Protein AF-D2VNB9-F1 (afdb_monomer)

Secondary structure (DSSP, 8-state):
-TTTTTB-TTS-BTHHHHHHHHHHHHHH--SS----HHHHHHIIIIIIIIHHHHHHHTTT-SS-HHHHHHHHHHHHHHHHHHHHHHHHHS--TTHHHIIIIIHHHHHHHHHHHHHHH-HHHHHHHHHHHHHHHHHHHHHHHHHHHTTSS-GGGHHHHHHHHHHHHHHHHHHHHHHHHHHHHHHH--

Mean predicted aligned error: 4.75 Å

Organism: Naegleria gruberi (NCBI:txid5762)

InterPro domains:
  IPR025671 Protein of unknown function with HXXEE motif [PF13787] (34-109)

Sequence (186 aa):
MFEEHGIDLLGRRFAFQAGLCAILKKVSGSDSCAATELVICVVNCGTVVILTTCAGLWRHTDKFTGVKAGAIGGILINGLSHILKAFETKYDPGLLTAVLFFIPCSVWLMIIESRKNGIVKVVLFSLLMGIILHAVLISSLILSMKGLIDTSLLPTIQIINGFLPLMITILQGEASSISERKTKTN

Foldseek 3Di:
DCLCQHAFPVRDHNVQQVVLQVVLCVVLVFPDFLSDSLLSCLLCVQQAVPLLVVLVVCLPPPFLLLSLLSRLLQLQVQLVVQVVVCVVVVHHRCNVVSVVPSVVSSVVSLVSNCVPPNNVCSVVSSNVSNCQLVCQLSVVRSCCSNVNDPSVCSSVSNNVSSCVSVVVSVVVVVVVVVVVVVVVVD

pLDDT: mean 90.91, std 6.95, range [58.0, 97.81]

Structure (mmCIF, N/CA/C/O backbone):
data_AF-D2VNB9-F1
#
_entry.id   AF-D2VNB9-F1
#
loop_
_atom_site.group_PDB
_atom_site.id
_atom_site.type_symbol
_atom_site.label_atom_id
_atom_site.label_alt_id
_atom_site.label_comp_id
_atom_site.label_asym_id
_atom_site.label_entity_id
_atom_site.label_seq_id
_atom_site.pdbx_PDB_ins_code
_atom_site.Cartn_x
_atom_site.Cartn_y
_atom_site.Cartn_z
_atom_site.occupancy
_atom_site.B_iso_or_equiv
_atom_site.auth_seq_id
_atom_site.auth_comp_id
_atom_site.auth_asym_id
_atom_site.auth_atom_id
_atom_site.pdbx_PDB_model_num
ATOM 1 N N . MET A 1 1 ? -0.937 -9.978 -5.280 1.00 60.94 1 MET A N 1
ATOM 2 C CA . MET A 1 1 ? 0.326 -10.752 -5.324 1.00 60.94 1 MET A CA 1
ATOM 3 C C . MET A 1 1 ? 0.370 -11.839 -6.397 1.00 60.94 1 MET A C 1
ATOM 5 O O . MET A 1 1 ? 1.400 -11.927 -7.040 1.00 60.94 1 MET A O 1
ATOM 9 N N . PHE A 1 2 ? -0.681 -12.640 -6.631 1.00 66.88 2 PHE A N 1
ATOM 10 C CA . PHE A 1 2 ? -0.626 -13.731 -7.629 1.00 66.88 2 PHE A CA 1
ATOM 11 C C . PHE A 1 2 ? -0.275 -13.239 -9.050 1.00 66.88 2 PHE A C 1
ATOM 13 O O . PHE A 1 2 ? 0.606 -13.808 -9.685 1.00 66.88 2 PHE A O 1
ATOM 20 N N . GLU A 1 3 ? -0.896 -12.144 -9.509 1.00 78.94 3 GLU A N 1
ATOM 21 C CA . GLU A 1 3 ? -0.586 -11.544 -10.822 1.00 78.94 3 GLU A CA 1
ATOM 22 C C . GLU A 1 3 ? 0.529 -10.483 -10.758 1.00 78.94 3 GLU A C 1
ATOM 24 O O . GLU A 1 3 ? 1.343 -10.383 -11.673 1.00 78.94 3 GLU A O 1
ATOM 29 N N . GLU A 1 4 ? 0.601 -9.704 -9.670 1.00 66.94 4 GLU A N 1
ATOM 30 C CA . GLU A 1 4 ? 1.620 -8.650 -9.503 1.00 66.94 4 GLU A CA 1
ATOM 31 C C . GLU A 1 4 ? 3.036 -9.189 -9.239 1.00 66.94 4 GLU A C 1
ATOM 33 O O . GLU A 1 4 ? 4.026 -8.547 -9.586 1.00 66.94 4 GLU A O 1
ATOM 38 N N . HIS A 1 5 ? 3.147 -10.365 -8.616 1.00 72.88 5 HIS A N 1
ATOM 39 C CA . HIS A 1 5 ? 4.406 -11.012 -8.248 1.00 72.88 5 HIS A CA 1
ATOM 40 C C . HIS A 1 5 ? 4.309 -12.527 -8.480 1.00 72.88 5 HIS A C 1
ATOM 42 O O . HIS A 1 5 ? 4.453 -13.338 -7.565 1.00 72.88 5 HIS A O 1
ATOM 48 N N . GLY A 1 6 ? 3.990 -12.902 -9.720 1.00 80.75 6 GLY A N 1
ATOM 49 C CA . GLY A 1 6 ? 3.786 -14.292 -10.104 1.00 80.75 6 GLY A CA 1
ATOM 50 C C . GLY A 1 6 ? 3.474 -14.443 -11.587 1.00 80.75 6 GLY A C 1
ATOM 51 O O . GLY A 1 6 ? 4.241 -13.987 -12.437 1.00 80.75 6 GLY A O 1
ATOM 52 N N . ILE A 1 7 ? 2.370 -15.123 -11.886 1.00 83.44 7 ILE A N 1
ATOM 53 C CA . ILE A 1 7 ? 1.918 -15.440 -13.242 1.00 83.44 7 ILE A CA 1
ATOM 54 C C . ILE A 1 7 ? 0.553 -14.789 -13.446 1.00 83.44 7 ILE A C 1
ATOM 56 O O . ILE A 1 7 ? -0.345 -14.950 -12.619 1.00 83.44 7 ILE A O 1
ATOM 60 N N . ASP A 1 8 ? 0.409 -14.048 -14.538 1.00 86.94 8 ASP A N 1
ATOM 61 C CA . ASP A 1 8 ? -0.846 -13.393 -14.895 1.00 86.94 8 ASP A CA 1
ATOM 62 C C . ASP A 1 8 ? -1.844 -14.358 -15.576 1.00 86.94 8 ASP A C 1
ATOM 64 O O . ASP A 1 8 ? -1.518 -15.512 -15.865 1.00 86.94 8 ASP A O 1
ATOM 68 N N . LEU A 1 9 ? -3.070 -13.902 -15.862 1.00 86.00 9 LEU A N 1
ATOM 69 C CA . LEU A 1 9 ? -4.103 -14.727 -16.515 1.00 86.00 9 LEU A CA 1
ATOM 70 C C . LEU A 1 9 ? -3.713 -15.236 -17.912 1.00 86.00 9 LEU A C 1
ATOM 72 O O . LEU A 1 9 ? -4.331 -16.170 -18.420 1.00 86.00 9 LEU A O 1
ATOM 76 N N . LEU A 1 10 ? -2.702 -14.631 -18.536 1.00 88.50 10 LEU A N 1
ATOM 77 C CA . LEU A 1 10 ? -2.186 -15.008 -19.850 1.00 88.50 10 LEU A CA 1
ATOM 78 C C . LEU A 1 10 ? -0.947 -15.912 -19.748 1.00 88.50 10 LEU A C 1
ATOM 80 O O . LEU A 1 10 ? -0.320 -16.209 -20.764 1.00 88.50 10 LEU A O 1
ATOM 84 N N . GLY A 1 11 ? -0.570 -16.343 -18.541 1.00 86.06 11 GLY A N 1
ATOM 85 C CA . GLY A 1 11 ? 0.598 -17.189 -18.311 1.00 86.06 11 GLY A CA 1
ATOM 86 C C . GLY A 1 11 ? 1.931 -16.433 -18.300 1.00 86.06 11 GLY A C 1
ATOM 87 O O . GLY A 1 11 ? 2.990 -17.063 -18.271 1.00 86.06 11 GLY A O 1
ATOM 88 N N . ARG A 1 12 ? 1.923 -15.094 -18.313 1.00 87.81 12 ARG A N 1
ATOM 89 C CA . ARG A 1 12 ? 3.138 -14.267 -18.342 1.00 87.81 12 ARG A CA 1
ATOM 90 C C . ARG A 1 12 ? 3.673 -14.065 -16.929 1.00 87.81 12 ARG A C 1
ATOM 92 O O . ARG A 1 12 ? 2.949 -13.643 -16.028 1.00 87.81 12 ARG A O 1
ATOM 99 N N . ARG A 1 13 ? 4.967 -14.325 -16.742 1.00 88.62 13 ARG A N 1
ATOM 100 C CA . ARG A 1 13 ? 5.665 -14.084 -15.472 1.00 88.62 13 ARG A CA 1
ATOM 101 C C . ARG A 1 13 ? 6.002 -12.604 -15.308 1.00 88.62 13 ARG A C 1
ATOM 103 O O . ARG A 1 13 ? 6.475 -11.987 -16.257 1.00 88.62 13 ARG A O 1
ATOM 110 N N . PHE A 1 14 ? 5.769 -12.060 -14.113 1.00 84.25 14 PHE A N 1
ATOM 111 C CA . PHE A 1 14 ? 6.125 -10.682 -13.729 1.00 84.25 14 PHE A CA 1
ATOM 112 C C . PHE A 1 14 ? 5.617 -9.591 -14.694 1.00 84.25 14 PHE A C 1
ATOM 114 O O . PHE A 1 14 ? 6.226 -8.531 -14.840 1.00 84.25 14 PHE A O 1
ATOM 121 N N . ALA A 1 15 ? 4.466 -9.816 -15.339 1.00 88.31 15 ALA A N 1
ATOM 122 C CA . ALA A 1 15 ? 3.914 -8.887 -16.329 1.00 88.31 15 ALA A CA 1
ATOM 123 C C . ALA A 1 15 ? 3.598 -7.497 -15.742 1.00 88.31 15 ALA A C 1
ATOM 125 O O . ALA A 1 15 ? 3.728 -6.487 -16.438 1.00 88.31 15 ALA A O 1
ATOM 126 N N . PHE A 1 16 ? 3.251 -7.434 -14.453 1.00 90.00 16 PHE A N 1
ATOM 127 C CA . PHE A 1 16 ? 3.036 -6.178 -13.735 1.00 90.00 16 PHE A CA 1
ATOM 128 C C . PHE A 1 16 ? 4.279 -5.284 -13.731 1.00 90.00 16 PHE A C 1
ATOM 130 O O . PHE A 1 16 ? 4.171 -4.089 -13.993 1.00 90.00 16 PHE A O 1
ATOM 137 N N . GLN A 1 17 ? 5.469 -5.853 -13.509 1.00 92.00 17 GLN A N 1
ATOM 138 C CA . GLN A 1 17 ? 6.713 -5.085 -13.483 1.00 92.00 17 GLN A CA 1
ATOM 139 C C . GLN A 1 17 ? 6.955 -4.381 -14.820 1.00 92.00 17 GLN A C 1
ATOM 141 O O . GLN A 1 17 ? 7.270 -3.193 -14.846 1.00 92.00 17 GLN A O 1
ATOM 146 N N . ALA A 1 18 ? 6.760 -5.089 -15.935 1.00 89.88 18 ALA A N 1
ATOM 147 C CA . ALA A 1 18 ? 6.920 -4.513 -17.266 1.00 89.88 18 ALA A CA 1
ATOM 148 C C . ALA A 1 18 ? 5.931 -3.357 -17.511 1.00 89.88 18 ALA A C 1
ATOM 150 O O . ALA A 1 18 ? 6.331 -2.296 -17.996 1.00 89.88 18 ALA A O 1
ATOM 151 N N . GLY A 1 19 ? 4.661 -3.535 -17.127 1.00 90.00 19 GLY A N 1
ATOM 152 C CA . GLY A 1 19 ? 3.632 -2.496 -17.232 1.00 90.00 19 GLY A CA 1
ATOM 153 C C . GLY A 1 19 ? 3.938 -1.268 -16.370 1.00 90.00 19 GLY A C 1
ATOM 154 O O . GLY A 1 19 ? 3.912 -0.138 -16.863 1.00 90.00 19 GLY A O 1
ATOM 155 N N . LEU A 1 20 ? 4.312 -1.489 -15.107 1.00 92.25 20 LEU A N 1
ATOM 156 C CA . LEU A 1 20 ? 4.717 -0.436 -14.180 1.00 92.25 20 LEU A CA 1
ATOM 157 C C . LEU A 1 20 ? 5.931 0.333 -14.714 1.00 92.25 20 LEU A C 1
ATOM 159 O O . LEU A 1 20 ? 5.916 1.563 -14.744 1.00 92.25 20 LEU A O 1
ATOM 163 N N . CYS A 1 21 ? 6.952 -0.369 -15.210 1.00 93.44 21 CYS A N 1
ATOM 164 C CA . CYS A 1 21 ? 8.116 0.257 -15.827 1.00 93.44 21 CYS A CA 1
ATOM 165 C C . CYS A 1 21 ? 7.733 1.128 -17.027 1.00 93.4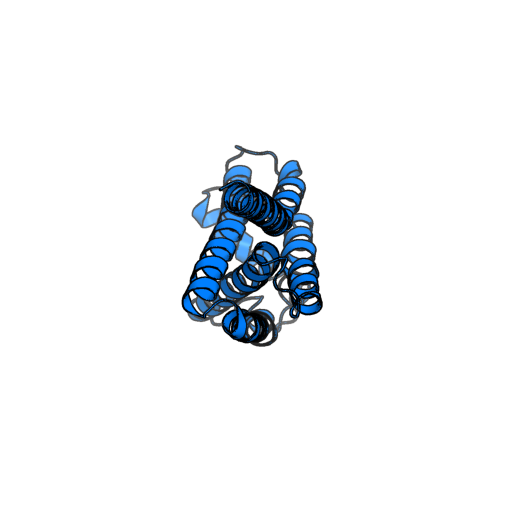4 21 CYS A C 1
ATOM 167 O O . CYS A 1 21 ? 8.222 2.248 -17.133 1.00 93.44 21 CYS A O 1
ATOM 169 N N . ALA A 1 22 ? 6.847 0.668 -17.914 1.00 91.81 22 ALA A N 1
ATOM 170 C CA . ALA A 1 22 ? 6.419 1.462 -19.067 1.00 91.81 22 ALA A CA 1
ATOM 171 C C . ALA A 1 22 ? 5.761 2.791 -18.645 1.00 91.81 22 ALA A C 1
ATOM 173 O O . ALA A 1 22 ? 6.056 3.843 -19.217 1.00 91.81 22 ALA A O 1
ATOM 174 N N . ILE A 1 23 ? 4.922 2.761 -17.603 1.00 91.75 23 ILE A N 1
ATOM 175 C CA . ILE A 1 23 ? 4.295 3.965 -17.037 1.00 91.75 23 ILE A CA 1
ATOM 176 C C . ILE A 1 23 ? 5.355 4.880 -16.414 1.00 91.75 23 ILE A C 1
ATOM 178 O O . ILE A 1 23 ? 5.399 6.074 -16.712 1.00 91.75 23 ILE A O 1
ATOM 182 N N . LEU A 1 24 ? 6.235 4.330 -15.577 1.00 94.12 24 LEU A N 1
ATOM 183 C CA . LEU A 1 24 ? 7.247 5.114 -14.874 1.00 94.12 24 LEU A CA 1
ATOM 184 C C . LEU A 1 24 ? 8.248 5.770 -15.828 1.00 94.12 24 LEU A C 1
ATOM 186 O O . LEU A 1 24 ? 8.628 6.918 -15.603 1.00 94.12 24 LEU A O 1
ATOM 190 N N . LYS A 1 25 ? 8.662 5.093 -16.905 1.00 94.50 25 LYS A N 1
ATOM 191 C CA . LYS A 1 25 ? 9.543 5.680 -17.929 1.00 94.50 25 LYS A CA 1
ATOM 192 C C . LYS A 1 25 ? 8.882 6.880 -18.602 1.00 94.50 25 LYS A C 1
ATOM 194 O O . LYS A 1 25 ? 9.492 7.942 -18.692 1.00 94.50 25 LYS A O 1
ATOM 199 N N . LYS A 1 26 ? 7.595 6.762 -18.956 1.00 91.75 26 LYS A N 1
ATOM 200 C CA . LYS A 1 26 ? 6.809 7.871 -19.523 1.00 91.75 26 LYS A CA 1
ATOM 201 C C . LYS A 1 26 ? 6.727 9.076 -18.577 1.00 91.75 26 LYS A C 1
ATOM 203 O O . LYS A 1 26 ? 6.790 10.208 -19.039 1.00 91.75 26 LYS A O 1
ATOM 208 N N . VAL A 1 27 ? 6.577 8.843 -17.272 1.00 91.94 27 VAL A N 1
ATOM 209 C CA . VAL A 1 27 ? 6.438 9.917 -16.268 1.00 91.94 27 VAL A CA 1
ATOM 210 C C . VAL A 1 27 ? 7.786 10.529 -15.871 1.00 91.94 27 VAL A C 1
ATOM 212 O O . VAL A 1 27 ? 7.882 11.735 -15.655 1.00 91.94 27 VAL A O 1
ATOM 215 N N . SER A 1 28 ? 8.830 9.712 -15.740 1.00 91.44 28 SER A N 1
ATOM 216 C CA . SER A 1 28 ? 10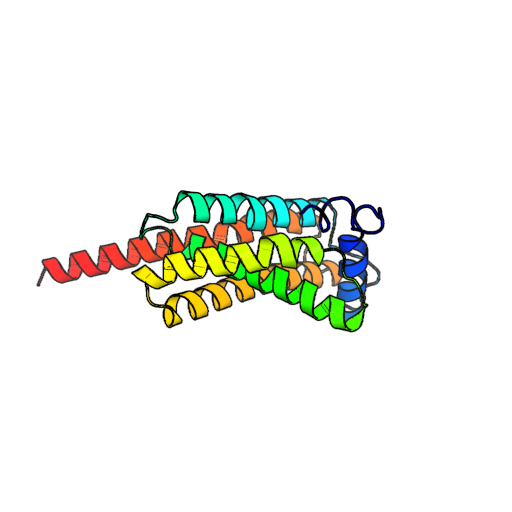.154 10.159 -15.288 1.00 91.44 28 SER A CA 1
ATOM 217 C C . SER A 1 28 ? 11.018 10.749 -16.403 1.00 91.44 28 SER A C 1
ATOM 219 O O . SER A 1 28 ? 11.890 11.559 -16.096 1.00 91.44 28 SER A O 1
ATOM 221 N N . GLY A 1 29 ? 10.791 10.347 -17.660 1.00 90.12 29 GLY A N 1
ATOM 222 C CA . GLY A 1 29 ? 11.666 10.654 -18.795 1.00 90.12 29 GLY A CA 1
ATOM 223 C C . GLY A 1 29 ? 12.961 9.830 -18.830 1.00 90.12 29 GLY A C 1
ATOM 224 O O . GLY A 1 29 ? 13.853 10.151 -19.606 1.00 90.12 29 GLY A O 1
ATOM 225 N N . SER A 1 30 ? 13.086 8.802 -17.983 1.00 90.50 30 SER A N 1
ATOM 226 C CA . SER A 1 30 ? 14.260 7.922 -17.897 1.00 90.50 30 SER A CA 1
ATOM 227 C C . SER A 1 30 ? 14.035 6.625 -18.674 1.00 90.50 30 SER A C 1
ATOM 229 O O . SER A 1 30 ? 12.947 6.055 -18.615 1.00 90.50 30 SER A O 1
ATOM 231 N N . ASP A 1 31 ? 15.075 6.115 -19.337 1.00 89.12 31 ASP A N 1
ATOM 232 C CA . ASP A 1 31 ? 15.044 4.807 -20.011 1.00 89.12 31 ASP A CA 1
ATOM 233 C C . ASP A 1 31 ? 15.314 3.632 -19.059 1.00 89.12 31 ASP A C 1
ATOM 235 O O . ASP A 1 31 ? 15.032 2.473 -19.388 1.00 89.12 31 ASP A O 1
ATOM 239 N N . SER A 1 32 ? 15.829 3.915 -17.861 1.00 89.12 32 SER A N 1
ATOM 240 C CA . SER A 1 32 ? 16.016 2.926 -16.795 1.00 89.12 32 SER A CA 1
ATOM 241 C C . SER A 1 32 ? 14.697 2.648 -16.063 1.00 89.12 32 SER A C 1
ATOM 243 O O . SER A 1 32 ? 13.751 3.421 -16.168 1.00 89.12 32 SER A O 1
ATOM 245 N N . CYS A 1 33 ? 14.590 1.534 -15.335 1.00 92.62 33 CYS A N 1
ATOM 246 C CA . CYS A 1 33 ? 13.439 1.279 -14.467 1.00 92.62 33 CYS A CA 1
ATOM 247 C C . CYS A 1 33 ? 13.898 0.851 -13.078 1.00 92.62 33 CYS A C 1
ATOM 249 O O . CYS A 1 33 ? 14.631 -0.124 -12.942 1.00 92.62 33 CYS A O 1
ATOM 251 N N . ALA A 1 34 ? 13.419 1.558 -12.054 1.00 94.94 34 ALA A N 1
ATOM 252 C CA . ALA A 1 34 ? 13.789 1.294 -10.667 1.00 94.94 34 ALA A CA 1
ATOM 253 C C . ALA A 1 34 ? 12.847 0.303 -9.949 1.00 94.94 34 ALA A C 1
ATOM 255 O O . ALA A 1 34 ? 13.121 -0.114 -8.825 1.00 94.94 34 ALA A O 1
ATOM 256 N N . ALA A 1 35 ? 11.741 -0.100 -10.587 1.00 93.88 35 ALA A N 1
ATOM 257 C CA . ALA A 1 35 ? 10.817 -1.102 -10.058 1.00 93.88 35 ALA A CA 1
ATOM 258 C C . ALA A 1 35 ? 11.391 -2.517 -10.245 1.00 93.88 35 ALA A C 1
ATOM 260 O O . ALA A 1 35 ? 11.038 -3.230 -11.183 1.00 93.88 35 ALA A O 1
ATOM 261 N N . THR A 1 36 ? 12.323 -2.907 -9.379 1.00 93.25 36 THR A N 1
ATOM 262 C CA . THR A 1 36 ? 12.904 -4.257 -9.367 1.00 93.25 36 THR A CA 1
ATOM 263 C C . THR A 1 36 ? 11.942 -5.275 -8.751 1.00 93.25 36 THR A C 1
ATOM 265 O O . THR A 1 36 ? 11.046 -4.919 -7.981 1.00 93.25 36 THR A O 1
ATOM 268 N N . GLU A 1 37 ? 12.157 -6.562 -9.036 1.00 90.62 37 GLU A N 1
ATOM 269 C CA . GLU A 1 37 ? 11.381 -7.655 -8.432 1.00 90.62 37 GLU A CA 1
ATOM 270 C C . GLU A 1 37 ? 11.424 -7.612 -6.899 1.00 90.62 37 GLU A C 1
ATOM 272 O O . GLU A 1 37 ? 10.403 -7.832 -6.250 1.00 90.62 37 GLU A O 1
ATOM 277 N N . LEU A 1 38 ? 12.578 -7.262 -6.317 1.00 91.81 38 LEU A N 1
ATOM 278 C CA . LEU A 1 38 ? 12.742 -7.120 -4.870 1.00 91.81 38 LEU A CA 1
ATOM 279 C C . LEU A 1 38 ? 11.872 -5.992 -4.304 1.00 91.81 38 LEU A C 1
ATOM 281 O O . LEU A 1 38 ? 11.204 -6.195 -3.294 1.00 91.81 38 LEU A O 1
ATOM 285 N N . VAL A 1 39 ? 11.845 -4.820 -4.946 1.00 93.31 39 VAL A N 1
ATOM 286 C CA . VAL A 1 39 ? 11.001 -3.699 -4.497 1.00 93.31 39 VAL A CA 1
ATOM 287 C C . VAL A 1 39 ? 9.523 -4.088 -4.560 1.00 93.31 39 VAL A C 1
ATOM 289 O O . VAL A 1 39 ? 8.788 -3.864 -3.599 1.00 93.31 39 VAL A O 1
ATOM 292 N N . ILE A 1 40 ? 9.099 -4.737 -5.649 1.00 92.19 40 ILE A N 1
ATOM 293 C CA . ILE A 1 40 ? 7.724 -5.233 -5.800 1.00 92.19 40 ILE A CA 1
ATOM 294 C C . ILE A 1 40 ? 7.403 -6.280 -4.727 1.00 92.19 40 ILE A C 1
ATOM 296 O O . ILE A 1 40 ? 6.326 -6.229 -4.133 1.00 92.19 40 ILE A O 1
ATOM 300 N N . CYS A 1 41 ? 8.330 -7.199 -4.443 1.00 91.25 41 CYS A N 1
ATOM 301 C CA . CYS A 1 41 ? 8.183 -8.214 -3.403 1.00 91.25 41 CYS A CA 1
ATOM 302 C C . CYS A 1 41 ? 8.021 -7.585 -2.015 1.00 91.25 41 CYS A C 1
ATOM 304 O O . CYS A 1 41 ? 7.106 -7.957 -1.286 1.00 91.25 41 CYS A O 1
ATOM 306 N N . VAL A 1 42 ? 8.852 -6.598 -1.666 1.00 92.69 42 VAL A N 1
ATOM 307 C CA . VAL A 1 42 ? 8.786 -5.887 -0.379 1.00 92.69 42 VAL A CA 1
ATOM 308 C C . VAL A 1 42 ? 7.434 -5.200 -0.196 1.00 92.69 42 VAL A C 1
ATOM 310 O O . VAL A 1 42 ? 6.811 -5.357 0.854 1.00 92.69 42 VAL A O 1
ATOM 313 N N . VAL A 1 43 ? 6.947 -4.487 -1.214 1.00 91.88 43 VAL A N 1
ATOM 314 C CA . VAL A 1 43 ? 5.648 -3.795 -1.156 1.00 91.88 43 VAL A CA 1
ATOM 315 C C . VAL A 1 43 ? 4.498 -4.799 -1.043 1.00 91.88 43 VAL A C 1
ATOM 317 O O . VAL A 1 43 ? 3.624 -4.650 -0.190 1.00 91.88 43 VAL A O 1
ATOM 320 N N . ASN A 1 44 ? 4.503 -5.856 -1.858 1.00 89.88 44 ASN A N 1
ATOM 321 C CA . ASN A 1 44 ? 3.433 -6.851 -1.844 1.00 89.88 44 ASN A CA 1
ATOM 322 C C . ASN A 1 44 ? 3.438 -7.704 -0.562 1.00 89.88 44 ASN A C 1
ATOM 324 O O . ASN A 1 44 ? 2.396 -7.878 0.067 1.00 89.88 44 ASN A O 1
ATOM 328 N N . CYS A 1 45 ? 4.589 -8.205 -0.115 1.00 87.31 45 CYS A N 1
ATOM 329 C CA . CYS A 1 45 ? 4.673 -8.973 1.128 1.00 87.31 45 CYS A CA 1
ATOM 330 C C . CYS A 1 45 ? 4.377 -8.095 2.348 1.00 87.31 45 CYS A C 1
ATOM 332 O O . CYS A 1 45 ? 3.563 -8.460 3.192 1.00 87.31 45 CYS A O 1
ATOM 334 N N . GLY A 1 46 ? 5.031 -6.938 2.444 1.00 82.12 46 GLY A N 1
ATOM 335 C CA . GLY A 1 46 ? 4.930 -6.052 3.600 1.00 82.12 46 GLY A CA 1
ATOM 336 C C . GLY A 1 46 ? 3.579 -5.352 3.676 1.00 82.12 46 GLY A C 1
ATOM 337 O O . GLY A 1 46 ? 2.796 -5.564 4.604 1.00 82.12 46 GLY A O 1
ATOM 338 N N . THR A 1 47 ? 3.291 -4.512 2.688 1.00 74.94 47 THR A N 1
ATOM 339 C CA . THR A 1 47 ? 2.136 -3.611 2.730 1.00 74.94 47 THR A CA 1
ATOM 340 C C . THR A 1 47 ? 0.833 -4.318 2.385 1.00 74.94 47 THR A C 1
ATOM 342 O O . THR A 1 47 ? -0.198 -3.985 2.958 1.00 74.94 47 THR A O 1
ATOM 345 N N . VAL A 1 48 ? 0.843 -5.298 1.478 1.00 85.19 48 VAL A N 1
ATOM 346 C CA . VAL A 1 48 ? -0.398 -5.975 1.068 1.00 85.19 48 VAL A CA 1
ATOM 347 C C . VAL A 1 48 ? -0.671 -7.194 1.944 1.00 85.19 48 VAL A C 1
ATOM 349 O O . VAL A 1 48 ? -1.718 -7.250 2.584 1.00 85.19 48 VAL A O 1
ATOM 352 N N . VAL A 1 49 ? 0.248 -8.159 2.024 1.00 89.06 49 VAL A N 1
ATOM 353 C CA . VAL A 1 49 ? -0.003 -9.421 2.743 1.00 89.06 49 VAL A CA 1
ATOM 354 C C . VAL A 1 49 ? 0.049 -9.231 4.258 1.00 89.06 49 VAL A C 1
ATOM 356 O O . VAL A 1 49 ? -0.942 -9.509 4.939 1.00 89.06 49 VAL A O 1
ATOM 359 N N . ILE A 1 50 ? 1.171 -8.752 4.802 1.00 90.44 50 ILE A N 1
ATOM 360 C CA . ILE A 1 50 ? 1.366 -8.650 6.255 1.00 90.44 50 ILE A CA 1
ATOM 361 C C . ILE A 1 50 ? 0.381 -7.645 6.854 1.00 90.44 50 ILE A C 1
ATOM 363 O O . ILE A 1 50 ? -0.352 -7.995 7.778 1.00 90.44 50 ILE A O 1
ATOM 367 N N . LEU A 1 51 ? 0.299 -6.424 6.314 1.00 89.62 51 LEU A N 1
ATOM 368 C CA . LEU A 1 51 ? -0.568 -5.385 6.878 1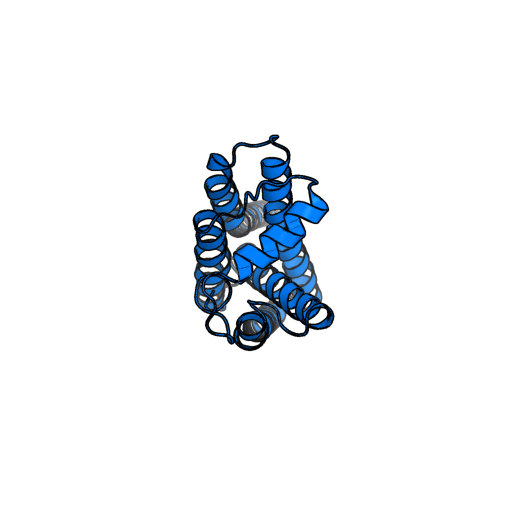.00 89.62 51 LEU A CA 1
ATOM 369 C C . LEU A 1 51 ? -2.055 -5.778 6.851 1.00 89.62 51 LEU A C 1
ATOM 371 O O . LEU A 1 51 ? -2.752 -5.591 7.849 1.00 89.62 51 LEU A O 1
ATOM 375 N N . THR A 1 52 ? -2.539 -6.365 5.750 1.00 90.06 52 THR A N 1
ATOM 376 C CA . THR A 1 52 ? -3.944 -6.799 5.637 1.00 90.06 52 THR A CA 1
ATOM 377 C C . THR A 1 52 ? -4.242 -7.986 6.547 1.00 90.06 52 THR A C 1
ATOM 379 O O . THR A 1 52 ? -5.292 -8.014 7.190 1.00 90.06 52 THR A O 1
ATOM 382 N N . THR A 1 53 ? -3.307 -8.933 6.675 1.00 92.25 53 THR A N 1
ATOM 383 C CA . THR A 1 53 ? -3.437 -10.056 7.618 1.00 92.25 53 THR A CA 1
ATOM 384 C C . THR A 1 53 ? -3.524 -9.541 9.052 1.00 92.25 53 THR A C 1
ATOM 386 O O . THR A 1 53 ? -4.451 -9.887 9.781 1.00 92.25 53 THR A O 1
ATOM 389 N N . CYS A 1 54 ? -2.617 -8.644 9.435 1.00 92.38 54 CYS A N 1
ATOM 390 C CA . CYS A 1 54 ? -2.625 -7.968 10.726 1.00 92.38 54 CYS A CA 1
ATOM 391 C C . CYS A 1 54 ? -3.948 -7.228 10.984 1.00 92.38 54 CYS A C 1
ATOM 393 O O . CYS A 1 54 ? -4.558 -7.412 12.037 1.00 92.38 54 CYS A O 1
ATOM 395 N N . ALA A 1 55 ? -4.449 -6.456 10.015 1.00 91.94 55 ALA A N 1
ATOM 396 C CA . ALA A 1 55 ? -5.736 -5.769 10.124 1.00 91.94 55 ALA A CA 1
ATOM 397 C C . ALA A 1 55 ? -6.911 -6.747 10.320 1.00 91.94 55 ALA A C 1
ATOM 399 O O . ALA A 1 55 ? -7.791 -6.496 11.143 1.00 91.94 55 ALA A O 1
ATOM 400 N N . GLY A 1 56 ? -6.907 -7.887 9.622 1.00 90.81 56 GLY A N 1
ATOM 401 C CA . GLY A 1 56 ? -7.910 -8.942 9.782 1.00 90.81 56 GLY A CA 1
ATOM 402 C C . GLY A 1 56 ? -7.845 -9.645 11.143 1.00 90.81 56 GLY A C 1
ATOM 403 O O . GLY A 1 56 ? -8.885 -9.892 11.764 1.00 90.81 56 GLY A O 1
ATOM 404 N N . LEU A 1 57 ? -6.642 -9.933 11.648 1.00 93.00 57 LEU A N 1
ATOM 405 C CA . LEU A 1 57 ? -6.433 -10.512 12.981 1.00 93.00 57 LEU A CA 1
ATOM 406 C C . LEU A 1 57 ? -6.877 -9.544 14.085 1.00 93.00 57 LEU A C 1
ATOM 408 O O . LEU A 1 57 ? -7.528 -9.950 15.047 1.00 93.00 57 LEU A O 1
ATOM 412 N N . TRP A 1 58 ? -6.611 -8.251 13.905 1.00 92.81 58 TRP A N 1
ATOM 413 C CA . TRP A 1 58 ? -6.953 -7.188 14.850 1.00 92.81 58 TRP A CA 1
ATOM 414 C C . TRP A 1 58 ? -8.309 -6.521 14.582 1.00 92.81 58 TRP A C 1
ATOM 416 O O . TRP A 1 58 ? -8.619 -5.485 15.167 1.00 92.81 58 TRP A O 1
ATOM 426 N N . ARG A 1 59 ? -9.177 -7.128 13.766 1.00 89.75 59 ARG A N 1
ATOM 427 C CA . ARG A 1 59 ? -10.497 -6.564 13.418 1.00 89.75 59 ARG A CA 1
ATOM 428 C C . ARG A 1 59 ? -11.398 -6.273 14.627 1.00 89.75 59 ARG A C 1
ATOM 430 O O . ARG A 1 59 ? -12.240 -5.382 14.588 1.00 89.75 59 ARG A O 1
ATOM 437 N N . HIS A 1 60 ? -11.223 -7.024 15.715 1.00 86.62 60 HIS A N 1
ATOM 438 C CA . HIS A 1 60 ? -12.052 -6.904 16.917 1.00 86.62 60 HIS A CA 1
ATOM 439 C C . HIS A 1 60 ? -11.521 -5.903 17.941 1.00 86.62 60 HIS A C 1
ATOM 441 O O . HIS A 1 60 ? -12.265 -5.541 18.847 1.00 86.62 60 HIS A O 1
ATOM 447 N N . THR A 1 61 ? -10.292 -5.406 17.787 1.00 85.69 61 THR A N 1
ATOM 448 C CA . THR A 1 61 ? -9.730 -4.386 18.680 1.00 85.69 61 THR A CA 1
ATOM 449 C C . THR A 1 61 ? -9.969 -2.984 18.132 1.00 85.69 61 THR A C 1
ATOM 451 O O . THR A 1 61 ? -9.902 -2.749 16.925 1.00 85.69 61 THR A O 1
ATOM 454 N N . ASP A 1 62 ? -10.228 -2.042 19.033 1.00 82.00 62 ASP A N 1
ATOM 455 C CA . ASP A 1 62 ? -10.354 -0.615 18.704 1.00 82.00 62 ASP A CA 1
ATOM 456 C C . ASP A 1 62 ? -8.979 0.064 18.627 1.00 82.00 62 ASP A C 1
ATOM 458 O O . ASP A 1 62 ? -8.832 1.158 18.091 1.00 82.00 62 ASP A O 1
ATOM 462 N N . LYS A 1 63 ? -7.942 -0.633 19.100 1.00 81.94 63 LYS A N 1
ATOM 463 C CA . LYS A 1 63 ? -6.532 -0.295 18.884 1.00 81.94 63 LYS A CA 1
ATOM 464 C C . LYS A 1 63 ? -6.146 -0.584 17.425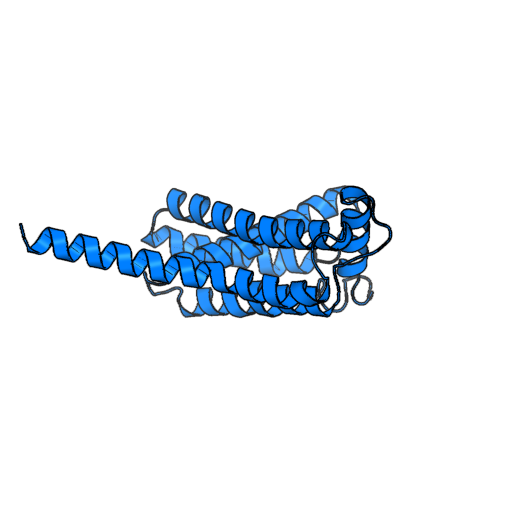 1.00 81.94 63 LYS A C 1
ATOM 466 O O . LYS A 1 63 ? -6.808 -1.370 16.749 1.00 81.94 63 LYS A O 1
ATOM 471 N N . PHE A 1 64 ? -5.049 0.004 16.950 1.00 89.69 64 PHE A N 1
ATOM 472 C CA . PHE A 1 64 ? -4.528 -0.214 15.587 1.00 89.69 64 PHE A CA 1
ATOM 473 C C . PHE A 1 64 ? -5.371 0.381 14.452 1.00 89.69 64 PHE A C 1
ATOM 475 O O . PHE A 1 64 ? -5.375 -0.128 13.333 1.00 89.69 64 PHE A O 1
ATOM 482 N N . THR A 1 65 ? -6.046 1.502 14.711 1.00 89.69 65 THR A N 1
ATOM 483 C CA . THR A 1 65 ? -6.775 2.283 13.695 1.00 89.69 65 THR A CA 1
ATOM 484 C C . THR A 1 65 ? -5.895 2.689 12.516 1.00 89.69 65 THR A C 1
ATOM 486 O O . THR A 1 65 ? -6.346 2.598 11.379 1.00 89.69 65 THR A O 1
ATOM 489 N N . GLY A 1 66 ? -4.636 3.075 12.757 1.00 92.81 66 GLY A N 1
ATOM 490 C CA . GLY A 1 66 ? -3.681 3.398 11.693 1.00 92.81 66 GLY A CA 1
ATOM 491 C C . GLY A 1 66 ? -3.366 2.195 10.803 1.00 92.81 66 GLY A C 1
ATOM 492 O O . GLY A 1 66 ? -3.469 2.301 9.586 1.00 92.81 66 GLY A O 1
ATOM 493 N N . VAL A 1 67 ? -3.072 1.029 11.394 1.00 94.25 67 VAL A N 1
ATOM 494 C CA . VAL A 1 67 ? -2.818 -0.226 10.654 1.00 94.25 67 VAL A CA 1
ATOM 495 C C . VAL A 1 67 ? -4.025 -0.628 9.810 1.00 94.25 67 VAL A C 1
ATOM 497 O O . VAL A 1 67 ? -3.871 -0.922 8.627 1.00 94.25 67 VAL A O 1
ATOM 500 N N . LYS A 1 68 ? -5.229 -0.601 10.392 1.00 95.06 68 LYS A N 1
ATOM 501 C CA . LYS A 1 68 ? -6.470 -0.945 9.684 1.00 95.06 68 LYS A CA 1
ATOM 502 C C . LYS A 1 68 ? -6.744 0.024 8.532 1.00 95.06 68 LYS A C 1
ATOM 504 O O . LYS A 1 68 ? -7.022 -0.427 7.425 1.00 95.06 68 LYS A O 1
ATOM 509 N N . ALA A 1 69 ? -6.589 1.330 8.757 1.00 95.88 69 ALA A N 1
ATOM 510 C CA . ALA A 1 69 ? -6.734 2.342 7.713 1.00 95.88 69 ALA A CA 1
ATOM 511 C C . ALA A 1 69 ? -5.691 2.182 6.595 1.00 95.88 69 ALA A C 1
ATOM 513 O O . ALA A 1 69 ? -6.036 2.273 5.419 1.00 95.88 69 ALA A O 1
ATOM 514 N N . GLY A 1 70 ? -4.436 1.884 6.946 1.00 96.06 70 GLY A N 1
ATOM 515 C CA . GLY A 1 70 ? -3.370 1.594 5.987 1.00 96.06 70 GLY A CA 1
ATOM 516 C C . GLY A 1 70 ? -3.648 0.351 5.143 1.00 96.06 70 GLY A C 1
ATOM 517 O O . GLY A 1 70 ? -3.473 0.402 3.931 1.00 96.06 70 GLY A O 1
ATOM 518 N N . ALA A 1 71 ? -4.140 -0.731 5.752 1.00 95.88 71 ALA A N 1
ATOM 519 C CA . ALA A 1 71 ? -4.521 -1.947 5.035 1.00 95.88 71 ALA A CA 1
ATOM 520 C C . ALA A 1 71 ? -5.694 -1.700 4.075 1.00 95.88 71 ALA A C 1
ATOM 522 O O . ALA A 1 71 ? -5.585 -1.999 2.889 1.00 95.88 71 ALA A O 1
ATOM 523 N N . ILE A 1 72 ? -6.791 -1.111 4.573 1.00 96.94 72 ILE A N 1
ATOM 524 C CA . ILE A 1 72 ? -7.984 -0.798 3.770 1.00 96.94 72 ILE A CA 1
ATOM 525 C C . ILE A 1 72 ? -7.606 0.122 2.612 1.00 96.94 72 ILE A C 1
ATOM 527 O O . ILE A 1 72 ? -7.899 -0.184 1.460 1.00 96.94 72 ILE A O 1
ATOM 531 N N . GLY A 1 73 ? -6.947 1.239 2.919 1.00 97.00 73 GLY A N 1
ATOM 532 C CA . GLY A 1 73 ? -6.542 2.238 1.941 1.00 97.00 73 GLY A CA 1
ATOM 533 C C . GLY A 1 73 ? -5.555 1.701 0.920 1.00 97.00 73 GLY A C 1
ATOM 534 O O . GLY A 1 73 ? -5.727 1.921 -0.274 1.00 97.00 73 GLY A O 1
ATOM 535 N N . GLY A 1 74 ? -4.533 0.985 1.386 1.00 96.00 74 GLY A N 1
ATOM 536 C CA . GLY A 1 74 ? -3.494 0.414 0.540 1.00 96.00 74 GLY A CA 1
ATOM 537 C C . GLY A 1 74 ? -4.079 -0.531 -0.504 1.00 96.00 74 GLY A C 1
ATOM 538 O O . GLY A 1 74 ? -3.894 -0.312 -1.698 1.00 96.00 74 GLY A O 1
ATOM 539 N N . ILE A 1 75 ? -4.848 -1.539 -0.088 1.00 95.81 75 ILE A N 1
ATOM 540 C CA . ILE A 1 75 ? -5.414 -2.487 -1.055 1.00 95.81 75 ILE A CA 1
ATOM 541 C C . ILE A 1 75 ? -6.530 -1.849 -1.895 1.00 95.81 75 ILE A C 1
ATOM 543 O O . ILE A 1 75 ? -6.633 -2.158 -3.075 1.00 95.81 75 ILE A O 1
ATOM 547 N N . LEU A 1 76 ? -7.317 -0.910 -1.352 1.00 97.19 76 LEU A N 1
ATOM 548 C CA . LEU A 1 76 ? -8.349 -0.211 -2.126 1.00 97.19 76 LEU A CA 1
ATOM 549 C C . LEU A 1 76 ? -7.744 0.613 -3.269 1.00 97.19 76 LEU A C 1
ATOM 551 O O . LEU A 1 76 ? -8.162 0.459 -4.412 1.00 97.19 76 LEU A O 1
ATOM 555 N N . ILE A 1 77 ? -6.753 1.464 -2.982 1.00 96.94 77 ILE A N 1
ATOM 556 C CA . ILE A 1 77 ? -6.096 2.285 -4.010 1.00 96.94 77 ILE A CA 1
ATOM 557 C C . ILE A 1 77 ? -5.370 1.401 -5.030 1.00 96.94 77 ILE A C 1
ATOM 559 O O . ILE A 1 77 ? -5.445 1.684 -6.228 1.00 96.94 77 ILE A O 1
ATOM 563 N N . ASN A 1 78 ? -4.745 0.304 -4.591 1.00 95.12 78 ASN A N 1
ATOM 564 C CA . ASN A 1 78 ? -4.104 -0.638 -5.507 1.00 95.12 78 ASN A CA 1
ATOM 565 C C . ASN A 1 78 ? -5.142 -1.303 -6.436 1.00 95.12 78 ASN A C 1
ATOM 567 O O . ASN A 1 78 ? -5.031 -1.253 -7.660 1.00 95.12 78 ASN A O 1
ATOM 571 N N . GLY A 1 79 ? -6.234 -1.824 -5.868 1.00 95.25 79 GLY A N 1
ATOM 572 C CA . GLY A 1 79 ? -7.318 -2.441 -6.635 1.00 95.25 79 GLY A CA 1
ATOM 573 C C . GLY A 1 79 ? -7.976 -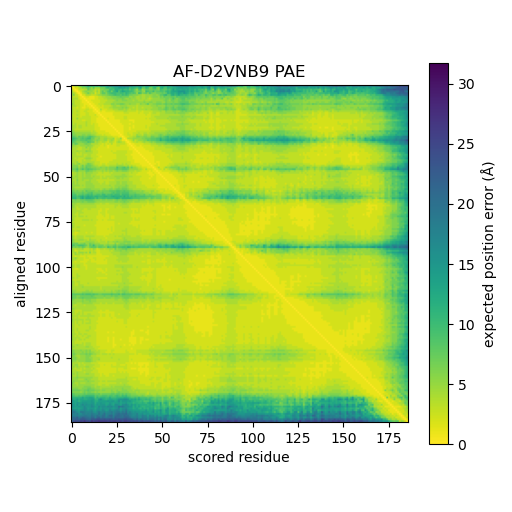1.484 -7.628 1.00 95.25 79 GLY A C 1
ATOM 574 O O . GLY A 1 79 ? -8.194 -1.848 -8.783 1.00 95.25 79 GLY A O 1
ATOM 575 N N . LEU A 1 80 ? -8.236 -0.241 -7.212 1.00 96.31 80 LEU A N 1
ATOM 576 C CA . LEU A 1 80 ? -8.761 0.794 -8.102 1.00 96.31 80 LEU A CA 1
ATOM 577 C C . LEU A 1 80 ? -7.785 1.115 -9.237 1.00 96.31 80 LEU A C 1
ATOM 579 O O . LEU A 1 80 ? -8.224 1.264 -10.372 1.00 96.31 80 LEU A O 1
ATOM 583 N N . SER A 1 81 ? -6.479 1.173 -8.966 1.00 93.94 81 SER A N 1
ATOM 584 C CA . SER A 1 81 ? -5.466 1.453 -9.992 1.00 93.94 81 SER A CA 1
ATOM 585 C C . SER A 1 81 ? -5.458 0.385 -11.091 1.00 93.94 81 SER A C 1
ATOM 587 O O . SER A 1 81 ? -5.470 0.728 -12.273 1.00 93.94 81 SER A O 1
ATOM 589 N N . HIS A 1 82 ? -5.535 -0.896 -10.720 1.00 94.69 82 HIS A N 1
ATOM 590 C CA . HIS A 1 82 ? -5.625 -2.010 -11.670 1.00 94.69 82 HIS A CA 1
ATOM 591 C C . HIS A 1 82 ? -6.932 -2.002 -12.478 1.00 94.69 82 HIS A C 1
ATOM 593 O O . HIS A 1 82 ? -6.922 -2.194 -13.695 1.00 94.69 82 HIS A O 1
ATOM 599 N N . ILE A 1 83 ? -8.068 -1.736 -11.824 1.00 94.69 83 ILE A N 1
ATOM 600 C CA . ILE A 1 83 ? -9.374 -1.649 -12.495 1.00 94.69 83 ILE A CA 1
ATOM 601 C C . ILE A 1 83 ? -9.394 -0.488 -13.492 1.00 94.69 83 ILE A C 1
ATOM 603 O O . ILE A 1 83 ? -9.788 -0.674 -14.643 1.00 94.69 83 ILE A O 1
ATOM 607 N N . LEU A 1 84 ? -8.937 0.697 -13.076 1.00 92.88 84 LEU A N 1
ATOM 608 C CA . LEU A 1 84 ? -8.842 1.867 -13.948 1.00 92.88 84 LEU A CA 1
ATOM 609 C C . LEU A 1 84 ? -7.931 1.584 -15.141 1.00 92.88 84 LEU A C 1
ATOM 611 O O . LEU A 1 84 ? -8.287 1.907 -16.272 1.00 92.88 84 LEU A O 1
ATOM 615 N N . LYS A 1 85 ? -6.798 0.910 -14.914 1.00 89.69 85 LYS A N 1
ATOM 616 C CA . LYS A 1 85 ? -5.879 0.567 -15.996 1.00 89.69 85 LYS A CA 1
ATOM 617 C C . LYS A 1 85 ? -6.485 -0.416 -16.997 1.00 89.69 85 LYS A C 1
ATOM 619 O O . LYS A 1 85 ? -6.304 -0.245 -18.202 1.00 89.69 85 LYS A O 1
ATOM 624 N N . ALA A 1 86 ? -7.262 -1.389 -16.528 1.00 90.44 86 ALA A N 1
ATOM 625 C CA . ALA A 1 86 ? -7.928 -2.356 -17.393 1.00 90.44 86 ALA A CA 1
ATOM 626 C C . ALA A 1 86 ? -8.939 -1.715 -18.363 1.00 90.44 86 ALA A C 1
ATOM 628 O O . ALA A 1 86 ? -9.105 -2.221 -19.474 1.00 90.44 86 ALA A O 1
ATOM 629 N N . PHE A 1 87 ? -9.560 -0.584 -18.004 1.00 90.62 87 PHE A N 1
ATOM 630 C CA . PHE A 1 87 ? -10.399 0.176 -18.941 1.00 90.62 87 PHE A CA 1
ATOM 631 C C . PHE A 1 87 ? -9.598 0.780 -20.107 1.00 90.62 87 PHE A C 1
ATOM 633 O O . PHE A 1 87 ? -10.149 0.956 -21.191 1.00 90.62 87 PHE A O 1
ATOM 640 N N . GLU A 1 88 ? -8.302 1.050 -19.924 1.00 88.25 88 GLU A N 1
ATOM 641 C CA . GLU A 1 88 ? -7.421 1.566 -20.979 1.00 88.25 88 GLU A CA 1
ATOM 642 C C . GLU A 1 88 ? -6.819 0.449 -21.843 1.00 88.25 88 GLU A C 1
ATOM 644 O O . GLU A 1 88 ? -6.677 0.604 -23.056 1.00 88.25 88 GLU A O 1
ATOM 649 N N . THR A 1 89 ? -6.429 -0.676 -21.232 1.00 84.12 89 THR A N 1
ATOM 650 C CA . THR A 1 89 ? -5.612 -1.719 -21.884 1.00 84.12 89 THR A CA 1
ATOM 651 C C . THR A 1 89 ? -6.349 -3.034 -22.139 1.00 84.12 89 THR A C 1
ATOM 653 O O . THR A 1 89 ? -5.725 -3.994 -22.591 1.00 84.12 89 THR A O 1
ATOM 656 N N . LYS A 1 90 ? -7.663 -3.102 -21.871 1.00 81.31 90 LYS A N 1
ATOM 657 C CA . LYS A 1 90 ? -8.530 -4.307 -21.859 1.00 81.31 90 LYS A CA 1
ATOM 658 C C . LYS A 1 90 ? -8.186 -5.338 -20.780 1.00 81.31 90 LYS A C 1
ATOM 660 O O . LYS A 1 90 ? -9.073 -6.037 -20.303 1.00 81.31 90 LYS A O 1
ATOM 665 N N . TYR A 1 91 ? -6.917 -5.445 -20.407 1.00 87.31 91 TYR A N 1
ATOM 666 C CA . TYR A 1 91 ? -6.435 -6.275 -19.316 1.00 87.31 91 TYR A CA 1
ATOM 667 C C . TYR A 1 91 ? -5.224 -5.617 -18.662 1.00 87.31 91 TYR A C 1
ATOM 669 O O . TYR A 1 91 ? -4.374 -5.037 -19.344 1.00 87.31 91 TYR A O 1
ATOM 677 N N . ASP A 1 92 ? -5.150 -5.740 -17.343 1.00 90.25 92 ASP A N 1
ATOM 678 C CA . ASP A 1 92 ? -4.033 -5.277 -16.539 1.00 90.25 92 ASP A CA 1
ATOM 679 C C . ASP A 1 92 ? -3.543 -6.421 -15.627 1.00 90.25 92 ASP A C 1
ATOM 681 O O . ASP A 1 92 ? -4.374 -7.070 -14.981 1.00 90.25 92 ASP A O 1
ATOM 685 N N . PRO A 1 93 ? -2.227 -6.715 -15.585 1.00 87.25 93 PRO A N 1
ATOM 686 C CA . PRO A 1 93 ? -1.666 -7.713 -14.678 1.00 87.25 93 PRO A CA 1
ATOM 687 C C . PRO A 1 93 ? -1.829 -7.270 -13.217 1.00 87.25 93 PRO A C 1
ATOM 689 O O . PRO A 1 93 ? -1.048 -6.476 -12.697 1.00 87.25 93 PRO A O 1
ATOM 692 N N . GLY A 1 94 ? -2.867 -7.792 -12.568 1.00 90.56 94 GLY A N 1
ATOM 693 C CA . GLY A 1 94 ? -3.329 -7.360 -11.248 1.00 90.56 94 GLY A CA 1
ATOM 694 C C . GLY A 1 94 ? -4.848 -7.208 -11.171 1.00 90.56 94 GLY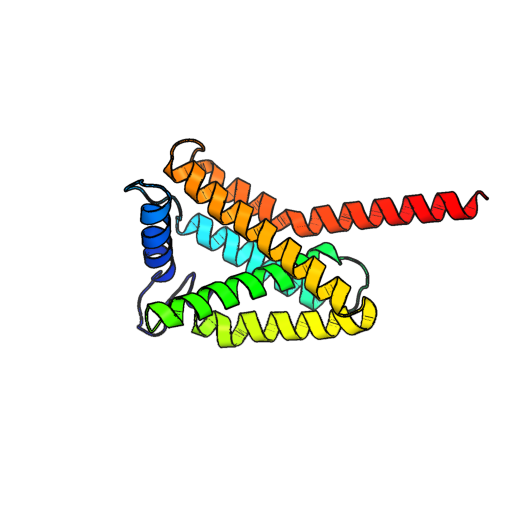 A C 1
ATOM 695 O O . GLY A 1 94 ? -5.399 -7.184 -10.073 1.00 90.56 94 GLY A O 1
ATOM 696 N N . LEU A 1 95 ? -5.549 -7.174 -12.311 1.00 92.81 95 LEU A N 1
ATOM 697 C CA . LEU A 1 95 ? -7.003 -7.037 -12.370 1.00 92.81 95 LEU A CA 1
ATOM 698 C C . LEU A 1 95 ? -7.748 -8.171 -11.653 1.00 92.81 95 LEU A C 1
ATOM 700 O O . LEU A 1 95 ? -8.693 -7.904 -10.910 1.00 92.81 95 LEU A O 1
ATOM 704 N N . LEU A 1 96 ? -7.347 -9.431 -11.846 1.00 92.44 96 LEU A N 1
ATOM 705 C CA . LEU A 1 96 ? -7.994 -10.555 -11.168 1.00 92.44 96 LEU A CA 1
ATOM 706 C C . LEU A 1 96 ? -7.758 -10.464 -9.659 1.00 92.44 96 LEU A C 1
ATOM 708 O O . LEU A 1 96 ? -8.688 -10.636 -8.873 1.00 92.44 96 LEU A O 1
ATOM 712 N N . THR A 1 97 ? -6.527 -10.140 -9.254 1.00 91.50 97 THR A N 1
ATOM 713 C CA . THR A 1 97 ? -6.186 -9.919 -7.841 1.00 91.50 97 THR A CA 1
ATOM 714 C C . THR A 1 97 ? -7.020 -8.775 -7.255 1.00 91.50 97 THR A C 1
ATOM 716 O O . THR A 1 97 ? -7.552 -8.893 -6.149 1.00 91.50 97 THR A O 1
ATOM 719 N N . ALA A 1 98 ? -7.187 -7.688 -8.007 1.00 94.19 98 ALA A N 1
ATOM 720 C CA . ALA A 1 98 ? -7.966 -6.532 -7.601 1.00 94.19 98 ALA A CA 1
ATOM 721 C C . ALA A 1 98 ? -9.437 -6.891 -7.360 1.00 94.19 98 ALA A C 1
ATOM 723 O O . ALA A 1 98 ? -9.980 -6.591 -6.295 1.00 94.19 98 ALA A O 1
ATOM 724 N N . VAL A 1 99 ? -10.062 -7.574 -8.321 1.00 94.62 99 VAL A N 1
ATOM 725 C CA . VAL A 1 99 ? -11.486 -7.934 -8.279 1.00 94.62 99 VAL A CA 1
ATOM 726 C C . VAL A 1 99 ? -11.778 -9.006 -7.231 1.00 94.62 99 VAL A C 1
ATOM 728 O O . VAL A 1 99 ? -12.786 -8.906 -6.536 1.00 94.62 99 VAL A O 1
ATOM 731 N N . LEU A 1 100 ? -10.918 -10.019 -7.092 1.00 94.38 100 LEU A N 1
ATOM 732 C CA . LEU A 1 100 ? -11.176 -11.145 -6.187 1.00 94.38 100 LEU A CA 1
ATOM 733 C C . LEU A 1 100 ? -10.712 -10.903 -4.749 1.00 94.38 100 LEU A C 1
ATOM 735 O O . LEU A 1 100 ? -11.293 -11.474 -3.828 1.00 94.38 100 LEU A O 1
ATOM 739 N N . PHE A 1 101 ? -9.686 -10.074 -4.540 1.00 92.94 101 PHE A N 1
ATOM 740 C CA . PHE A 1 101 ? -9.087 -9.885 -3.218 1.00 92.94 101 PHE A CA 1
ATOM 741 C C . PHE A 1 101 ? -9.104 -8.430 -2.769 1.00 92.94 101 PHE A C 1
ATOM 743 O O . PHE A 1 101 ? -9.676 -8.132 -1.726 1.00 92.94 101 PHE A O 1
ATOM 750 N N . PHE A 1 102 ? -8.519 -7.500 -3.525 1.00 94.75 102 PHE A N 1
ATOM 751 C CA . PHE A 1 102 ? -8.324 -6.139 -3.010 1.00 94.75 102 PHE A CA 1
ATOM 752 C C . PHE A 1 102 ? -9.632 -5.393 -2.746 1.00 94.75 102 PHE A C 1
ATOM 754 O O . PHE A 1 102 ? -9.819 -4.847 -1.654 1.00 94.75 102 PHE A O 1
ATOM 761 N N . ILE A 1 103 ? -10.564 -5.396 -3.702 1.00 96.38 103 ILE A N 1
ATOM 762 C CA . ILE A 1 103 ? -11.856 -4.727 -3.528 1.00 96.38 103 ILE A CA 1
ATOM 763 C C . ILE A 1 103 ? -12.711 -5.444 -2.470 1.00 96.38 103 ILE A C 1
ATOM 765 O O . ILE A 1 103 ? -13.119 -4.784 -1.512 1.00 96.38 103 ILE A O 1
ATOM 769 N N . PRO A 1 104 ? -12.928 -6.774 -2.525 1.00 96.44 104 PRO A N 1
ATOM 770 C CA . PRO A 1 104 ? -13.719 -7.459 -1.504 1.00 96.44 104 PRO A CA 1
ATOM 771 C C . PRO A 1 104 ? -13.141 -7.310 -0.091 1.00 96.44 104 PRO A C 1
ATOM 773 O O . PRO A 1 104 ? -13.883 -7.000 0.843 1.00 96.44 104 PRO A O 1
ATOM 776 N N . CYS A 1 105 ? -11.823 -7.465 0.087 1.00 95.06 105 CYS A N 1
ATOM 777 C CA . CYS A 1 105 ? -11.192 -7.342 1.402 1.00 95.06 105 CYS A CA 1
ATOM 778 C C . CYS A 1 105 ? -11.218 -5.906 1.941 1.00 95.06 105 CYS A C 1
ATOM 780 O O . CYS A 1 105 ? -11.483 -5.729 3.132 1.00 95.06 105 CYS A O 1
ATOM 782 N N . SER A 1 106 ? -10.983 -4.884 1.105 1.00 96.69 106 SER A N 1
ATOM 783 C CA . SER A 1 106 ? -11.065 -3.483 1.556 1.00 96.69 106 SER A CA 1
ATOM 784 C C . SER A 1 106 ? -12.478 -3.128 1.996 1.00 96.69 106 SER A C 1
ATOM 786 O O . SER A 1 106 ? -12.647 -2.577 3.081 1.00 96.69 106 SER A O 1
ATOM 788 N N . VAL A 1 107 ? -13.492 -3.501 1.209 1.00 97.06 107 VAL A N 1
ATOM 789 C CA . VAL A 1 107 ? -14.902 -3.258 1.543 1.00 97.06 107 VAL A CA 1
ATOM 790 C C . VAL A 1 107 ? -15.286 -3.997 2.825 1.00 97.06 107 VAL A C 1
ATOM 792 O O . VAL A 1 107 ? -15.894 -3.406 3.717 1.00 97.06 107 VAL A O 1
ATOM 795 N N . TRP A 1 108 ? -14.896 -5.265 2.970 1.00 96.62 108 TRP A N 1
ATOM 796 C CA . TRP A 1 108 ? -15.198 -6.054 4.164 1.00 96.62 108 TRP A CA 1
ATOM 797 C C . TRP A 1 108 ? -14.590 -5.456 5.440 1.00 96.62 108 TRP A C 1
ATOM 799 O O . TRP A 1 108 ? -15.303 -5.246 6.426 1.00 96.62 108 TRP A O 1
ATOM 809 N N . LEU A 1 109 ? -13.294 -5.127 5.419 1.00 95.00 109 LEU A N 1
ATOM 810 C CA . LEU A 1 109 ? -12.618 -4.491 6.553 1.00 95.00 109 LEU A CA 1
ATOM 811 C C . LEU A 1 109 ? -13.214 -3.112 6.861 1.00 95.00 109 LEU A C 1
ATOM 813 O O . LEU A 1 109 ? -13.429 -2.779 8.027 1.00 95.00 109 LEU A O 1
ATOM 817 N N . MET A 1 110 ? -13.543 -2.336 5.827 1.00 95.88 110 MET A N 1
ATOM 818 C CA . MET A 1 110 ? -14.182 -1.031 5.971 1.00 95.88 110 MET A CA 1
ATOM 819 C C . MET A 1 110 ? -15.557 -1.138 6.632 1.00 95.88 110 MET A C 1
ATOM 821 O O . MET A 1 110 ? -15.850 -0.349 7.529 1.00 95.88 110 MET A O 1
ATOM 825 N N . ILE A 1 111 ? -16.384 -2.121 6.258 1.00 96.00 111 ILE A N 1
ATOM 826 C CA . ILE A 1 111 ? -17.688 -2.368 6.895 1.00 96.00 111 ILE A CA 1
ATOM 827 C C . ILE A 1 111 ? -17.510 -2.686 8.381 1.00 96.00 111 ILE A C 1
ATOM 829 O O . ILE A 1 111 ? -18.223 -2.121 9.212 1.00 96.00 111 ILE A O 1
ATOM 833 N N . ILE A 1 112 ? -16.570 -3.571 8.728 1.00 93.94 112 ILE A N 1
ATOM 834 C CA . ILE A 1 112 ? -16.312 -3.942 10.127 1.00 93.94 112 ILE A CA 1
ATOM 835 C C . ILE A 1 112 ? -15.888 -2.718 10.935 1.00 93.94 112 ILE A C 1
ATOM 837 O O . ILE A 1 112 ? -16.451 -2.454 11.997 1.00 93.94 112 ILE A O 1
ATOM 841 N N . GLU A 1 113 ? -14.933 -1.950 10.421 1.00 94.12 113 GLU A N 1
ATOM 842 C CA . GLU A 1 113 ? -14.385 -0.799 11.130 1.00 94.12 113 GLU A CA 1
ATOM 843 C C . GLU A 1 113 ? -15.409 0.342 11.254 1.00 94.12 113 GLU A C 1
ATOM 845 O O . GLU A 1 113 ? -15.490 1.015 12.285 1.00 94.12 113 GLU A O 1
ATOM 850 N N . SER A 1 114 ? -16.254 0.524 10.236 1.00 95.19 114 SER A N 1
ATOM 851 C CA . SER A 1 114 ? -17.286 1.569 10.206 1.00 95.19 114 SER A CA 1
ATOM 852 C C . SER A 1 114 ? -18.362 1.374 11.270 1.00 95.19 114 SER A C 1
ATOM 854 O O . SER A 1 114 ? -18.902 2.363 11.761 1.00 95.19 114 SER A O 1
ATOM 856 N N . ARG A 1 115 ? -18.643 0.126 11.673 1.00 92.88 115 ARG A N 1
ATOM 857 C CA . ARG A 1 115 ? -19.593 -0.176 12.762 1.00 92.88 115 ARG A CA 1
ATOM 858 C C . ARG A 1 115 ? -19.157 0.406 14.106 1.00 92.88 115 ARG A C 1
ATOM 860 O O . ARG A 1 115 ? -20.003 0.623 14.963 1.00 92.88 115 ARG A O 1
ATOM 867 N N . LYS A 1 116 ? -17.855 0.641 14.286 1.00 88.00 116 LYS A N 1
ATOM 868 C CA . LYS A 1 116 ? -17.269 1.131 15.538 1.00 88.00 116 LYS A CA 1
ATOM 869 C C . LYS A 1 116 ? -16.875 2.601 15.468 1.00 88.00 116 LYS A C 1
ATOM 871 O O . LYS A 1 116 ? -17.084 3.342 16.417 1.00 88.00 116 LYS A O 1
ATOM 876 N N . ASN A 1 117 ? -16.303 3.016 14.339 1.00 89.56 117 ASN A N 1
ATOM 877 C CA . ASN A 1 117 ? -15.651 4.320 14.197 1.00 89.56 117 ASN A CA 1
ATOM 878 C C . ASN A 1 117 ? -16.415 5.317 13.310 1.00 89.56 117 ASN A C 1
ATOM 880 O O . ASN A 1 117 ? -15.967 6.454 13.158 1.00 89.56 117 ASN A O 1
ATOM 884 N N . GLY A 1 118 ? -17.555 4.910 12.741 1.00 93.56 118 GLY A N 1
ATOM 885 C CA . GLY A 1 118 ? -18.349 5.709 11.811 1.00 93.56 118 GLY A CA 1
ATOM 886 C C . GLY A 1 118 ? -17.785 5.689 10.387 1.00 93.56 118 GLY A C 1
ATOM 887 O O . GLY A 1 118 ? -16.589 5.879 10.163 1.00 93.56 118 GLY A O 1
ATOM 888 N N . ILE A 1 119 ? -18.663 5.485 9.401 1.00 96.06 119 ILE A N 1
ATOM 889 C CA . ILE A 1 119 ? -18.265 5.249 8.003 1.00 96.06 119 ILE A CA 1
ATOM 890 C C . ILE A 1 119 ? -17.435 6.386 7.399 1.00 96.06 119 ILE A C 1
ATOM 892 O O . ILE A 1 119 ? -16.410 6.129 6.777 1.00 96.06 119 ILE A O 1
ATOM 896 N N . VAL A 1 120 ? -17.817 7.644 7.636 1.00 96.69 120 VAL A N 1
ATOM 897 C CA . VAL A 1 120 ? -17.122 8.810 7.064 1.00 96.69 120 VAL A CA 1
ATOM 898 C C . VAL A 1 120 ? -15.669 8.867 7.535 1.00 96.69 120 VAL A C 1
ATOM 900 O O . VAL A 1 120 ? -14.759 9.016 6.723 1.00 96.69 120 VAL A O 1
ATOM 903 N N . LYS A 1 121 ? -15.436 8.686 8.840 1.00 94.81 121 LYS A N 1
ATOM 904 C CA . LYS A 1 121 ? -14.092 8.705 9.428 1.00 94.81 121 LYS A CA 1
ATOM 905 C C . LYS A 1 121 ? -13.229 7.581 8.863 1.00 94.81 121 LYS A C 1
ATOM 907 O O . LYS A 1 121 ? -12.083 7.822 8.493 1.00 94.81 121 LYS A O 1
ATOM 912 N N . VAL A 1 122 ? -13.779 6.369 8.783 1.00 95.94 122 VAL A N 1
ATOM 913 C CA . VAL A 1 122 ? -13.059 5.195 8.274 1.00 95.94 122 VAL A CA 1
ATOM 914 C C . VAL A 1 122 ? -12.701 5.369 6.804 1.00 95.94 122 VAL A C 1
ATOM 916 O O . VAL A 1 122 ? -11.547 5.143 6.444 1.00 95.94 122 VAL A O 1
ATOM 919 N N . VAL A 1 123 ? -13.647 5.807 5.971 1.00 97.00 123 VAL A N 1
ATOM 920 C CA . VAL A 1 123 ? -13.419 6.048 4.540 1.00 97.00 123 VAL A CA 1
ATOM 921 C C . VAL A 1 123 ? -12.336 7.102 4.343 1.00 97.00 123 VAL A C 1
ATOM 923 O O . VAL A 1 123 ? -11.337 6.822 3.686 1.00 97.00 123 VAL A O 1
ATOM 926 N N . LEU A 1 124 ? -12.486 8.286 4.944 1.00 97.62 124 LEU A N 1
ATOM 927 C CA . LEU A 1 124 ? -11.542 9.388 4.746 1.00 97.62 124 LEU A CA 1
ATOM 928 C C . LEU A 1 124 ? -10.139 9.035 5.238 1.00 97.62 124 LEU A C 1
ATOM 930 O O . LEU A 1 124 ? -9.165 9.261 4.523 1.00 97.62 124 LEU A O 1
ATOM 934 N N . PHE A 1 125 ? -10.028 8.449 6.432 1.00 96.38 125 PHE A N 1
ATOM 935 C CA . PHE A 1 125 ? -8.725 8.103 6.987 1.00 96.38 125 PHE A CA 1
ATOM 936 C C . PHE A 1 125 ? -8.051 6.978 6.195 1.00 96.38 125 PHE A C 1
ATOM 938 O O . PHE A 1 125 ? -6.855 7.057 5.927 1.00 96.38 125 PHE A O 1
ATOM 945 N N . SER A 1 126 ? -8.812 5.975 5.747 1.00 97.44 126 SER A N 1
ATOM 946 C CA . SER A 1 126 ? -8.272 4.901 4.906 1.00 97.44 126 SER A CA 1
ATOM 947 C C . SER A 1 126 ? -7.835 5.425 3.541 1.00 97.44 126 SER A C 1
ATOM 949 O O . SER A 1 126 ? -6.734 5.113 3.105 1.00 97.44 126 SER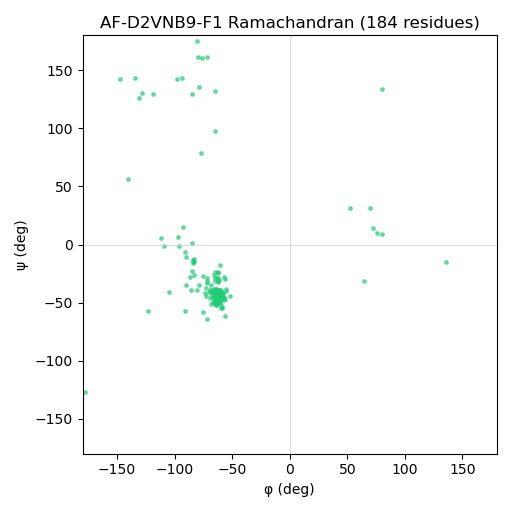 A O 1
ATOM 951 N N . LEU A 1 127 ? -8.638 6.263 2.879 1.00 97.81 127 LEU A N 1
ATOM 952 C CA . LEU A 1 127 ? -8.258 6.868 1.598 1.00 97.81 127 LEU A CA 1
ATOM 953 C C . LEU A 1 127 ? -6.993 7.714 1.731 1.00 97.81 127 LEU A C 1
ATOM 955 O O . LEU A 1 127 ? -6.070 7.548 0.938 1.00 97.81 127 LEU A O 1
ATOM 959 N N . LEU A 1 128 ? -6.916 8.561 2.762 1.00 97.62 128 LEU A N 1
ATOM 960 C CA . LEU A 1 128 ? -5.726 9.360 3.041 1.00 97.62 128 LEU A CA 1
ATOM 961 C C . LEU A 1 128 ? -4.493 8.468 3.226 1.00 97.62 128 LEU A C 1
ATOM 963 O O . LEU A 1 128 ? -3.464 8.705 2.598 1.00 97.62 128 LEU A O 1
ATOM 967 N N . MET A 1 129 ? -4.606 7.415 4.037 1.00 96.88 129 MET A N 1
ATOM 968 C CA . MET A 1 129 ? -3.515 6.465 4.250 1.00 96.88 129 MET A CA 1
ATOM 969 C C . MET A 1 129 ? -3.107 5.751 2.960 1.00 96.88 129 MET A C 1
ATOM 971 O O . MET A 1 129 ? -1.919 5.667 2.662 1.00 96.88 129 MET A O 1
ATOM 975 N N . GLY A 1 130 ? -4.070 5.279 2.166 1.00 97.06 130 GLY A N 1
ATOM 976 C CA . GLY A 1 130 ? -3.810 4.640 0.878 1.00 97.06 130 GLY A CA 1
ATOM 977 C C . GLY A 1 130 ? -3.062 5.559 -0.086 1.00 97.06 130 GLY A C 1
ATOM 978 O O . GLY A 1 130 ? -2.063 5.143 -0.673 1.00 97.06 130 GLY A O 1
ATOM 979 N N . ILE A 1 131 ? -3.499 6.817 -0.194 1.00 97.69 131 ILE A N 1
ATOM 980 C CA . ILE A 1 131 ? -2.857 7.840 -1.027 1.00 97.69 131 ILE A CA 1
ATOM 981 C C . ILE A 1 131 ? -1.431 8.110 -0.552 1.00 97.69 131 ILE A C 1
ATOM 983 O O . ILE A 1 131 ? -0.528 8.124 -1.380 1.00 97.69 131 ILE A O 1
ATOM 987 N N . ILE A 1 132 ? -1.201 8.278 0.754 1.00 97.56 132 ILE A N 1
ATOM 988 C CA . ILE A 1 132 ? 0.143 8.521 1.302 1.00 97.56 132 ILE A CA 1
ATOM 989 C C . ILE A 1 132 ? 1.081 7.353 0.973 1.00 97.56 132 ILE A C 1
ATOM 991 O O . ILE A 1 132 ? 2.168 7.577 0.442 1.00 97.56 132 ILE A O 1
ATOM 995 N N . LEU A 1 133 ? 0.650 6.112 1.227 1.00 96.25 133 LEU A N 1
ATOM 996 C CA . LEU A 1 133 ? 1.460 4.919 0.962 1.00 96.25 133 LEU A CA 1
ATOM 997 C C . LEU A 1 133 ? 1.850 4.812 -0.521 1.00 96.25 133 LEU A C 1
ATOM 999 O O . LEU A 1 133 ? 3.010 4.529 -0.831 1.00 96.25 133 LEU A O 1
ATOM 1003 N N . HIS A 1 134 ? 0.913 5.088 -1.435 1.00 96.75 134 HIS A N 1
ATOM 1004 C CA . HIS A 1 134 ? 1.176 5.075 -2.878 1.00 96.75 134 HIS A CA 1
ATOM 1005 C C . HIS A 1 134 ? 2.011 6.270 -3.330 1.00 96.75 134 HIS A C 1
ATOM 1007 O O . HIS A 1 134 ? 2.883 6.114 -4.180 1.00 96.75 134 HIS A O 1
ATOM 1013 N N . ALA A 1 135 ? 1.792 7.454 -2.759 1.00 97.38 135 ALA A N 1
ATOM 1014 C CA . ALA A 1 135 ? 2.579 8.637 -3.068 1.00 97.38 135 ALA A CA 1
ATOM 1015 C C . ALA A 1 135 ? 4.051 8.410 -2.714 1.00 97.38 135 ALA A C 1
ATOM 1017 O O . ALA A 1 135 ? 4.913 8.694 -3.542 1.00 97.38 135 ALA A O 1
ATOM 1018 N N . VAL A 1 136 ? 4.347 7.833 -1.543 1.00 97.56 136 VAL A N 1
ATOM 1019 C CA . VAL A 1 136 ? 5.717 7.464 -1.150 1.00 97.56 136 VAL A CA 1
ATOM 1020 C C . VAL A 1 136 ? 6.294 6.414 -2.103 1.00 97.56 136 VAL A C 1
ATOM 1022 O O . VAL A 1 136 ? 7.413 6.585 -2.590 1.00 97.56 136 VAL A O 1
ATOM 1025 N N . LEU A 1 137 ? 5.530 5.364 -2.427 1.00 96.75 137 LEU A N 1
ATOM 1026 C CA . LEU A 1 137 ? 5.945 4.331 -3.379 1.00 96.75 137 LEU A CA 1
ATOM 1027 C C . LEU A 1 137 ? 6.321 4.927 -4.741 1.00 96.75 137 LEU A C 1
ATOM 1029 O O . LEU A 1 137 ? 7.474 4.835 -5.163 1.00 96.75 137 LEU A O 1
ATOM 1033 N N . ILE A 1 138 ? 5.368 5.579 -5.404 1.00 96.94 138 ILE A N 1
ATOM 1034 C CA . ILE A 1 138 ? 5.531 6.099 -6.762 1.00 96.94 138 ILE A CA 1
ATOM 1035 C C . ILE A 1 138 ? 6.578 7.213 -6.803 1.00 96.94 138 ILE A C 1
ATOM 1037 O O . ILE A 1 138 ? 7.435 7.211 -7.687 1.00 96.94 138 ILE A O 1
ATOM 1041 N N . SER A 1 139 ? 6.573 8.129 -5.830 1.00 97.25 139 SER A N 1
ATOM 1042 C CA . SER A 1 139 ? 7.549 9.223 -5.799 1.00 97.25 139 SER A CA 1
ATOM 1043 C C . SER A 1 139 ? 8.964 8.697 -5.604 1.00 97.25 139 SER A C 1
ATOM 1045 O O . SER A 1 139 ? 9.860 9.138 -6.312 1.00 97.25 139 SER A O 1
ATOM 1047 N N . SER A 1 140 ? 9.182 7.722 -4.712 1.00 97.81 140 SER A N 1
ATOM 1048 C CA . SER A 1 140 ? 10.519 7.141 -4.522 1.00 97.81 140 SER A CA 1
ATOM 1049 C C . SER A 1 140 ? 11.041 6.469 -5.800 1.00 97.81 140 SER A C 1
ATOM 1051 O O . SER A 1 140 ? 12.180 6.706 -6.193 1.00 97.81 140 SER A O 1
ATOM 1053 N N . LEU A 1 141 ? 10.194 5.727 -6.523 1.00 97.38 141 LEU A N 1
ATOM 1054 C CA . LEU A 1 141 ? 10.560 5.121 -7.807 1.00 97.38 141 LEU A CA 1
ATOM 1055 C C . LEU A 1 141 ? 10.948 6.185 -8.842 1.00 97.38 141 LEU A C 1
ATOM 1057 O O . LEU A 1 141 ? 11.993 6.070 -9.480 1.00 97.38 141 LEU A O 1
ATOM 1061 N N . ILE A 1 142 ? 10.147 7.248 -8.970 1.00 96.81 142 ILE A N 1
ATOM 1062 C CA . ILE A 1 142 ? 10.426 8.357 -9.894 1.00 96.81 142 ILE A CA 1
ATOM 1063 C C . ILE A 1 142 ? 11.723 9.079 -9.513 1.00 96.81 142 ILE A C 1
ATOM 1065 O O . ILE A 1 142 ? 12.536 9.369 -10.388 1.00 96.81 142 ILE A O 1
ATOM 1069 N N . LEU A 1 143 ? 11.936 9.368 -8.226 1.00 96.81 143 LEU A N 1
ATOM 1070 C CA . LEU A 1 143 ? 13.158 10.012 -7.739 1.00 96.81 143 LEU A CA 1
ATOM 1071 C C . LEU A 1 143 ? 14.390 9.151 -8.034 1.00 96.81 143 LEU A C 1
ATOM 1073 O O . LEU A 1 143 ? 15.414 9.688 -8.453 1.00 96.81 143 LEU A O 1
ATOM 1077 N N . SER A 1 144 ? 14.282 7.827 -7.889 1.00 97.06 144 SER A N 1
ATOM 1078 C CA . SER A 1 144 ? 15.387 6.917 -8.203 1.00 97.06 144 SER A CA 1
ATOM 1079 C C . SER A 1 144 ? 15.692 6.896 -9.696 1.00 97.06 144 SER A C 1
ATOM 1081 O O . SER A 1 144 ? 16.844 7.022 -10.094 1.00 97.06 144 SER A O 1
ATOM 1083 N N . MET A 1 145 ? 14.659 6.855 -10.541 1.00 95.75 145 MET A N 1
ATOM 1084 C CA . MET A 1 145 ? 14.811 6.891 -12.001 1.00 95.75 145 MET A CA 1
ATOM 1085 C C . MET A 1 145 ? 15.388 8.211 -12.527 1.00 95.75 145 MET A C 1
ATOM 1087 O O . MET A 1 145 ? 15.983 8.229 -13.604 1.00 95.75 145 MET A O 1
ATOM 1091 N N . LYS A 1 146 ? 15.233 9.301 -11.767 1.00 95.00 146 LYS A N 1
ATOM 1092 C CA . LYS A 1 146 ? 15.869 10.603 -12.019 1.00 95.00 146 LYS A CA 1
ATOM 1093 C C . LYS A 1 146 ? 17.293 10.710 -11.454 1.00 95.00 146 LYS A C 1
ATOM 1095 O O . LYS A 1 146 ? 17.897 11.771 -11.561 1.00 95.00 146 LYS A O 1
ATOM 1100 N N . GLY A 1 147 ? 17.816 9.653 -10.830 1.00 94.62 147 GLY A N 1
ATOM 1101 C CA . GLY A 1 147 ? 19.144 9.640 -10.212 1.00 94.62 147 GLY A CA 1
ATOM 1102 C C . GLY A 1 147 ? 19.249 10.446 -8.913 1.00 94.62 147 GLY A C 1
ATOM 1103 O O . GLY A 1 147 ? 20.356 10.725 -8.467 1.00 94.62 147 GLY A O 1
ATOM 1104 N N . LEU A 1 148 ? 18.122 10.837 -8.303 1.00 96.19 148 LEU A N 1
ATOM 1105 C CA . LEU A 1 148 ? 18.106 11.631 -7.066 1.00 96.19 148 LEU A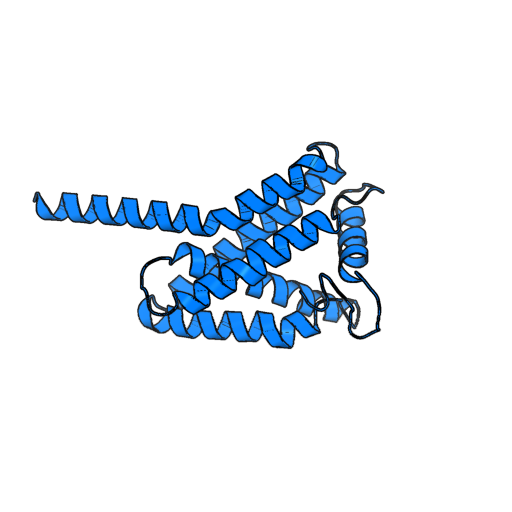 CA 1
ATOM 1106 C C . LEU A 1 148 ? 18.219 10.771 -5.803 1.00 96.19 148 LEU A C 1
ATOM 1108 O O . LEU A 1 148 ? 18.621 11.274 -4.757 1.00 96.19 148 LEU A O 1
ATOM 1112 N N . ILE A 1 149 ? 17.857 9.490 -5.890 1.00 96.50 149 ILE A N 1
ATOM 1113 C CA . ILE A 1 149 ? 18.072 8.506 -4.826 1.00 96.50 149 ILE A CA 1
ATOM 1114 C C . ILE A 1 149 ? 18.636 7.215 -5.418 1.00 96.50 149 ILE A C 1
ATOM 1116 O O . ILE A 1 149 ? 18.237 6.789 -6.505 1.00 96.50 149 ILE A O 1
ATOM 1120 N N . ASP A 1 150 ? 19.540 6.571 -4.687 1.00 95.88 150 ASP A N 1
ATOM 1121 C CA . ASP A 1 150 ? 20.085 5.278 -5.093 1.00 95.88 150 ASP A CA 1
ATOM 1122 C C . ASP A 1 150 ? 18.975 4.209 -5.095 1.00 95.88 150 ASP A C 1
ATOM 1124 O O . ASP A 1 150 ? 18.194 4.085 -4.148 1.00 95.88 150 ASP A O 1
ATOM 1128 N N . THR A 1 151 ? 18.902 3.430 -6.175 1.00 94.69 151 THR A N 1
ATOM 1129 C CA . THR A 1 151 ? 17.989 2.290 -6.323 1.00 94.69 151 THR A CA 1
ATOM 1130 C C . THR A 1 151 ? 18.165 1.265 -5.199 1.00 94.69 151 THR A C 1
ATOM 1132 O O . THR A 1 151 ? 17.184 0.639 -4.792 1.00 94.69 151 THR A O 1
ATOM 1135 N N . SER A 1 152 ? 19.372 1.132 -4.635 1.00 94.94 152 SER A N 1
ATOM 1136 C CA . SER A 1 152 ? 19.651 0.247 -3.494 1.00 94.94 152 SER A CA 1
ATOM 1137 C C . SER A 1 152 ? 18.872 0.622 -2.223 1.00 94.94 152 SER A C 1
ATOM 1139 O O . SER A 1 152 ? 18.599 -0.241 -1.388 1.00 94.94 152 SER A O 1
ATOM 1141 N N . LEU A 1 153 ? 18.444 1.886 -2.091 1.00 96.94 153 LEU A N 1
ATOM 1142 C CA . LEU A 1 153 ? 17.682 2.382 -0.942 1.00 96.94 153 LEU A CA 1
ATOM 1143 C C . LEU A 1 153 ? 16.179 2.115 -1.053 1.00 96.94 153 LEU A C 1
ATOM 1145 O O . LEU A 1 153 ? 15.471 2.199 -0.048 1.00 96.94 153 LEU A O 1
ATOM 1149 N N . LEU A 1 154 ? 15.670 1.789 -2.244 1.00 97.12 154 LEU A N 1
ATOM 1150 C CA . LEU A 1 154 ? 14.234 1.618 -2.468 1.00 97.12 154 LEU A CA 1
ATOM 1151 C C . LEU A 1 154 ? 13.601 0.536 -1.583 1.00 97.12 154 LEU A C 1
ATOM 1153 O O . LEU A 1 154 ? 12.560 0.830 -0.994 1.00 97.12 154 LEU A O 1
ATOM 1157 N N . PRO A 1 155 ? 14.189 -0.668 -1.408 1.00 96.19 155 PRO A N 1
ATOM 1158 C CA . PRO A 1 155 ? 13.644 -1.658 -0.483 1.00 96.19 155 PRO A CA 1
ATOM 1159 C C . PRO A 1 155 ? 13.520 -1.108 0.940 1.00 96.19 155 PRO A C 1
ATOM 1161 O O . PRO A 1 155 ? 12.468 -1.242 1.556 1.00 96.19 155 PRO A O 1
ATOM 1164 N N . THR A 1 156 ? 14.547 -0.416 1.439 1.00 96.38 156 THR A N 1
ATOM 1165 C CA . THR A 1 156 ? 14.548 0.192 2.778 1.00 96.38 156 THR A CA 1
ATOM 1166 C C . THR A 1 156 ? 13.462 1.256 2.916 1.00 96.38 156 THR A C 1
ATOM 1168 O O . THR A 1 156 ? 12.715 1.248 3.893 1.00 96.38 156 THR A O 1
ATOM 1171 N N . ILE A 1 157 ? 13.316 2.133 1.918 1.00 97.19 157 ILE A N 1
ATOM 1172 C CA . ILE A 1 157 ? 12.251 3.144 1.886 1.00 97.19 157 ILE A CA 1
ATOM 1173 C C . ILE A 1 157 ? 10.878 2.469 1.938 1.00 97.19 157 ILE A C 1
ATOM 1175 O O . ILE A 1 157 ? 10.018 2.899 2.703 1.00 97.19 157 ILE A O 1
ATOM 1179 N N . GLN A 1 158 ? 10.671 1.396 1.170 1.00 96.81 158 GLN A N 1
ATOM 1180 C CA . GLN A 1 158 ? 9.387 0.694 1.152 1.00 96.81 158 GLN A CA 1
ATOM 1181 C C . GLN A 1 158 ? 9.114 -0.107 2.427 1.00 96.81 158 GLN A C 1
ATOM 1183 O O . GLN A 1 158 ? 7.965 -0.173 2.857 1.00 96.81 158 GLN A O 1
ATOM 1188 N N . ILE A 1 159 ? 10.144 -0.637 3.090 1.00 95.00 159 ILE A N 1
ATOM 1189 C CA . ILE A 1 159 ? 10.006 -1.228 4.427 1.00 95.00 159 ILE A CA 1
ATOM 1190 C C . ILE A 1 159 ? 9.511 -0.163 5.412 1.00 95.00 159 ILE A C 1
ATOM 1192 O O . ILE A 1 159 ? 8.510 -0.378 6.092 1.00 95.00 159 ILE A O 1
ATOM 1196 N N . ILE A 1 160 ? 10.155 1.008 5.445 1.00 95.06 160 ILE A N 1
ATOM 1197 C CA . ILE A 1 160 ? 9.750 2.126 6.312 1.00 95.06 160 ILE A CA 1
ATOM 1198 C C . ILE A 1 160 ? 8.319 2.577 5.985 1.00 95.06 160 ILE A C 1
ATOM 1200 O O . ILE A 1 160 ? 7.504 2.751 6.891 1.00 95.06 160 ILE A O 1
ATOM 1204 N N . ASN A 1 161 ? 7.985 2.699 4.699 1.00 95.44 161 ASN A N 1
ATOM 1205 C CA . ASN A 1 161 ? 6.638 3.031 4.234 1.00 95.44 161 ASN A CA 1
ATOM 1206 C C . ASN A 1 161 ? 5.597 2.009 4.732 1.00 95.44 161 ASN A C 1
ATOM 1208 O O . ASN A 1 161 ? 4.531 2.388 5.210 1.00 95.44 161 ASN A O 1
ATOM 1212 N N . GLY A 1 162 ? 5.925 0.713 4.709 1.00 92.31 162 GLY A N 1
ATOM 1213 C CA . GLY A 1 162 ? 5.080 -0.354 5.253 1.00 92.31 162 GLY A CA 1
ATOM 1214 C C . GLY A 1 162 ? 4.849 -0.262 6.767 1.00 92.31 162 GLY A C 1
ATOM 1215 O O . GLY A 1 162 ? 3.786 -0.658 7.245 1.00 92.31 162 GLY A O 1
ATOM 1216 N N . PHE A 1 163 ? 5.793 0.309 7.524 1.00 93.56 163 PHE A N 1
ATOM 1217 C CA . PHE A 1 163 ? 5.653 0.552 8.966 1.00 93.56 163 PHE A CA 1
ATOM 1218 C C . PHE A 1 163 ? 4.920 1.855 9.314 1.00 93.56 163 PHE A C 1
ATOM 1220 O O . PHE A 1 163 ? 4.462 2.004 10.450 1.00 93.56 163 PHE A O 1
ATOM 1227 N N . LEU A 1 164 ? 4.736 2.777 8.366 1.00 93.69 164 LEU A N 1
ATOM 1228 C CA . LEU A 1 164 ? 4.064 4.059 8.602 1.00 93.69 164 LEU A CA 1
ATOM 1229 C C . LEU A 1 164 ? 2.674 3.921 9.272 1.00 93.69 164 LEU A C 1
ATOM 1231 O O . LEU A 1 164 ? 2.415 4.634 10.246 1.00 93.69 164 LEU A O 1
ATOM 1235 N N . PRO A 1 165 ? 1.785 2.989 8.861 1.00 93.94 165 PRO A N 1
ATOM 1236 C CA . PRO A 1 165 ? 0.487 2.794 9.519 1.00 93.94 165 PRO A CA 1
ATOM 1237 C C . PRO A 1 165 ? 0.599 2.365 10.992 1.00 93.94 165 PRO A C 1
ATOM 1239 O O . PRO A 1 165 ? -0.250 2.711 11.826 1.00 93.94 165 PRO A O 1
ATOM 1242 N N . LEU A 1 166 ? 1.656 1.621 11.330 1.00 92.56 166 LEU A N 1
ATOM 1243 C CA . LEU A 1 166 ? 1.947 1.228 12.705 1.00 92.56 166 LEU A CA 1
ATOM 1244 C C . LEU A 1 166 ? 2.449 2.423 13.523 1.00 92.56 166 LEU A C 1
ATOM 1246 O O . LEU A 1 166 ? 1.958 2.640 14.628 1.00 92.56 166 LEU A O 1
ATOM 1250 N N . MET A 1 167 ? 3.353 3.237 12.974 1.00 92.44 167 MET A N 1
ATOM 1251 C CA . MET A 1 167 ? 3.833 4.451 13.649 1.00 92.44 167 MET A CA 1
ATOM 1252 C C . MET A 1 167 ? 2.678 5.409 13.963 1.00 92.44 167 MET A C 1
ATOM 1254 O O . MET A 1 167 ? 2.559 5.890 15.087 1.00 92.44 167 MET A O 1
ATOM 1258 N N . ILE A 1 168 ? 1.763 5.613 13.011 1.00 92.31 168 ILE A N 1
ATOM 1259 C CA . ILE A 1 168 ? 0.568 6.445 13.218 1.00 92.31 168 ILE A CA 1
ATOM 1260 C C . ILE A 1 168 ? -0.321 5.880 14.325 1.00 92.31 168 ILE A C 1
ATOM 1262 O O . ILE A 1 168 ? -0.839 6.635 15.146 1.00 92.31 168 ILE A O 1
ATOM 1266 N N . THR A 1 169 ? -0.473 4.557 14.388 1.00 91.12 169 THR A N 1
ATOM 1267 C CA . THR A 1 169 ? -1.209 3.916 15.485 1.00 91.12 169 THR A CA 1
ATOM 1268 C C . THR A 1 169 ? -0.589 4.240 16.845 1.00 91.12 169 THR A C 1
ATOM 1270 O O . THR A 1 169 ? -1.318 4.565 17.781 1.00 91.12 169 THR A O 1
ATOM 1273 N N . ILE A 1 170 ? 0.737 4.131 16.966 1.00 90.06 170 ILE A N 1
ATOM 1274 C CA . ILE A 1 170 ? 1.450 4.371 18.227 1.00 90.06 170 ILE A CA 1
ATOM 1275 C C . ILE A 1 170 ? 1.242 5.822 18.674 1.00 90.06 170 ILE A C 1
ATOM 1277 O O . ILE A 1 170 ? 0.800 6.058 19.798 1.00 90.06 170 ILE A O 1
ATOM 1281 N N . LEU A 1 171 ? 1.428 6.779 17.760 1.00 89.62 171 LEU A N 1
ATOM 1282 C CA . LEU A 1 171 ? 1.237 8.207 18.032 1.00 89.62 171 LEU A CA 1
ATOM 1283 C C . LEU A 1 171 ? -0.208 8.541 18.449 1.00 89.62 171 LEU A C 1
ATOM 1285 O O . LEU A 1 171 ? -0.430 9.341 19.357 1.00 89.62 171 LEU A O 1
ATOM 1289 N N . GLN A 1 172 ? -1.209 7.900 17.830 1.00 87.00 172 GLN A N 1
ATOM 1290 C CA . GLN A 1 172 ? -2.618 8.048 18.222 1.00 87.00 172 GLN A CA 1
ATOM 1291 C C . GLN A 1 172 ? -2.880 7.530 19.647 1.00 87.00 172 GLN A C 1
ATOM 1293 O O . GLN A 1 172 ? -3.637 8.148 20.405 1.00 87.00 172 GLN A O 1
ATOM 1298 N N . GLY A 1 173 ? -2.252 6.412 20.025 1.00 82.81 173 GLY A N 1
ATOM 1299 C CA . GLY A 1 173 ? -2.339 5.854 21.375 1.00 82.81 173 GLY A CA 1
ATOM 1300 C C . GLY A 1 173 ? -1.724 6.774 22.431 1.00 82.81 173 GLY A C 1
ATOM 1301 O O . GLY A 1 173 ? -2.344 7.033 23.464 1.00 82.81 173 GLY A O 1
ATOM 1302 N N . GLU A 1 174 ? -0.543 7.328 22.149 1.00 79.81 174 GLU A N 1
ATOM 1303 C CA . GLU A 1 174 ? 0.135 8.277 23.037 1.00 79.81 174 GLU A CA 1
ATOM 1304 C C . GLU A 1 174 ? -0.699 9.544 23.255 1.00 79.81 174 GLU A C 1
ATOM 1306 O O . GLU A 1 174 ? -0.948 9.921 24.405 1.00 79.81 174 GLU A O 1
ATOM 1311 N N . ALA A 1 175 ? -1.213 10.144 22.176 1.00 76.69 175 ALA A N 1
ATOM 1312 C CA . ALA A 1 175 ? -2.054 11.340 22.238 1.00 76.69 175 ALA A CA 1
ATOM 1313 C C . ALA A 1 175 ? -3.324 11.120 23.078 1.00 76.69 175 ALA A C 1
ATOM 1315 O O . ALA A 1 175 ? -3.677 11.960 23.912 1.00 76.69 175 ALA A O 1
ATOM 1316 N N . SER A 1 176 ? -3.969 9.961 22.918 1.00 79.19 176 SER A N 1
ATOM 1317 C CA . SER A 1 176 ? -5.159 9.590 23.695 1.00 79.19 176 SER A CA 1
ATOM 1318 C C . SER A 1 176 ? -4.834 9.473 25.191 1.00 79.19 176 SER A C 1
ATOM 1320 O O . SER A 1 176 ? -5.541 10.036 26.028 1.00 79.19 176 SER A O 1
ATOM 1322 N N . SER A 1 177 ? -3.700 8.849 25.536 1.00 77.31 177 SER A N 1
ATOM 1323 C CA . SER A 1 177 ? -3.255 8.697 26.932 1.00 77.31 177 SER A CA 1
ATOM 1324 C C . SER A 1 177 ? -2.924 10.028 27.629 1.00 77.31 177 SER A C 1
ATOM 1326 O O . SER A 1 177 ? -3.061 10.156 28.849 1.00 77.31 177 SER A O 1
ATOM 1328 N N . ILE A 1 178 ? -2.451 11.023 26.870 1.00 79.94 178 ILE A N 1
ATOM 1329 C CA . ILE A 1 178 ? -2.141 12.366 27.380 1.00 79.94 178 ILE A CA 1
ATOM 1330 C C . ILE A 1 178 ? -3.439 13.133 27.646 1.00 79.94 178 ILE A C 1
ATOM 1332 O O . ILE A 1 178 ? -3.563 13.785 28.685 1.00 79.94 178 ILE A O 1
ATOM 1336 N N . SER A 1 179 ? -4.418 13.027 26.742 1.00 78.94 179 SER A N 1
ATOM 1337 C CA . SER A 1 179 ? -5.735 13.652 26.903 1.00 78.94 179 SER A CA 1
ATOM 1338 C C . SER A 1 179 ? -6.468 13.120 28.138 1.00 78.94 179 SER A C 1
ATOM 1340 O O . SER A 1 179 ? -6.953 13.902 28.956 1.00 78.94 179 SER A O 1
ATOM 1342 N N . GLU A 1 180 ? -6.493 11.799 28.336 1.00 78.75 180 GLU A N 1
ATOM 134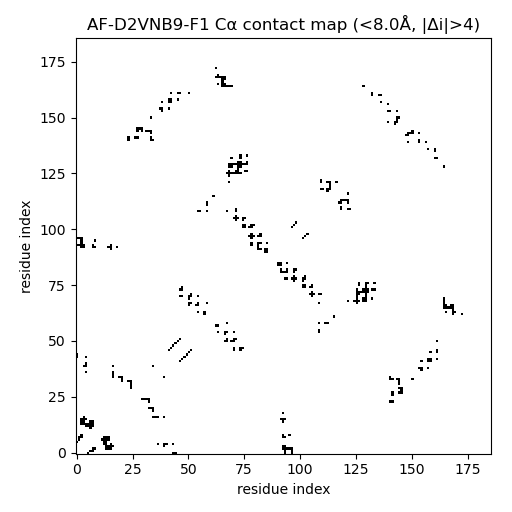3 C CA . GLU A 1 180 ? -7.125 11.186 29.513 1.00 78.75 180 GLU A CA 1
ATOM 1344 C C . GLU A 1 180 ? -6.479 11.634 30.830 1.00 78.75 180 GLU A C 1
ATOM 1346 O O . GLU A 1 180 ? -7.188 11.925 31.794 1.00 78.75 180 GLU A O 1
ATOM 1351 N N . ARG A 1 181 ? -5.143 11.750 30.876 1.00 81.06 181 ARG A N 1
ATOM 1352 C CA . ARG A 1 181 ? -4.429 12.241 32.068 1.00 81.06 181 ARG A CA 1
ATOM 1353 C C . ARG A 1 181 ? -4.806 13.675 32.427 1.00 81.06 181 ARG A C 1
ATOM 1355 O O . ARG A 1 181 ? -5.088 13.927 33.591 1.00 81.06 181 ARG A O 1
ATOM 1362 N N . LYS A 1 182 ? -4.878 14.580 31.444 1.00 78.25 182 LYS A N 1
ATOM 1363 C CA . LYS A 1 182 ? -5.298 15.978 31.667 1.00 78.25 182 LYS A CA 1
ATOM 1364 C C . LYS A 1 182 ? -6.732 16.095 32.186 1.00 78.25 182 LYS A C 1
ATOM 1366 O O . LYS A 1 182 ? -7.028 17.003 32.950 1.00 78.25 182 LYS A O 1
ATOM 1371 N N . THR A 1 183 ? -7.612 15.182 31.780 1.00 77.94 183 THR A N 1
ATOM 1372 C CA . THR A 1 183 ? -9.028 15.210 32.180 1.00 77.94 183 THR A CA 1
ATOM 1373 C C . THR A 1 183 ? -9.232 14.740 33.625 1.00 77.94 183 THR A C 1
ATOM 1375 O O . THR A 1 183 ? -10.185 15.158 34.261 1.00 77.94 183 THR A O 1
ATOM 1378 N N . LYS A 1 184 ? -8.340 13.890 34.160 1.00 76.19 184 LYS A N 1
ATOM 1379 C CA . LYS A 1 184 ? -8.410 13.385 35.547 1.00 76.19 184 LYS A CA 1
ATOM 1380 C C . LYS A 1 184 ? -7.789 14.319 36.592 1.00 76.19 184 LYS A C 1
ATOM 1382 O O . LYS A 1 184 ? -7.952 14.075 37.781 1.00 76.19 184 LYS A O 1
ATOM 1387 N N . THR A 1 185 ? -7.025 15.321 36.164 1.00 76.38 185 THR A N 1
ATOM 1388 C CA . THR A 1 185 ? -6.361 16.297 37.047 1.00 76.38 185 THR A CA 1
ATOM 1389 C C . THR A 1 185 ? -7.145 17.600 37.226 1.00 76.38 185 THR A C 1
ATOM 1391 O O . THR A 1 185 ? -6.675 18.472 37.951 1.00 76.38 185 THR A O 1
ATOM 1394 N N . ASN A 1 186 ? -8.304 17.725 36.572 1.00 58.00 186 ASN A N 1
ATOM 1395 C CA . ASN A 1 186 ? -9.264 18.825 36.711 1.00 58.00 186 ASN A CA 1
ATOM 1396 C C . ASN A 1 186 ? -10.528 18.321 37.410 1.00 58.00 186 ASN A C 1
ATOM 1398 O O . ASN A 1 186 ? -11.178 19.147 38.082 1.00 58.00 186 ASN A O 1
#

Radius of gyration: 17.91 Å; Cα contacts (8 Å, |Δi|>4): 253; chains: 1; bounding box: 40×36×59 Å

Solvent-accessible surface area (backbone atoms only — not comparable to full-atom values): 9440 Å² total; per-residue (Å²): 86,61,18,48,69,35,51,25,100,86,70,41,67,41,46,24,45,58,54,52,38,56,53,48,22,71,74,54,74,28,95,61,70,59,73,40,73,66,42,53,46,48,43,40,49,44,42,50,49,48,33,36,50,51,32,64,74,42,63,87,50,88,65,53,57,29,31,38,22,28,22,32,9,38,34,34,52,52,19,48,51,27,51,58,45,19,77,77,61,80,60,37,52,29,30,68,46,15,66,72,41,22,44,52,50,21,52,51,54,47,55,62,49,20,77,77,64,38,55,69,55,46,51,54,51,8,48,52,37,12,50,51,53,47,50,54,52,54,50,50,40,41,36,26,45,66,68,75,38,65,64,86,47,48,49,59,52,44,53,54,54,49,45,45,26,51,54,48,24,52,53,54,52,53,55,51,58,52,54,55,53,60,62,74,78,110